Protein AF-A0A940QND9-F1 (afdb_monomer)

Foldseek 3Di:
DDDDDDDDDDDDDPPPPPPPPPPPPQPAAEQLVVVQVQLVVCCVVPDDAAWDWDADPVSAIEIEGEDPDDPPPDDDPVVSVVSCVVNNYDCVRYDYHYDDDDDDPPPPPVCQPPDVVVLQVLLVVVCCVPPNPQWDWDQDPPPRAIEIEGEADDVPDDDPPQVVVLVVSLVSSVVVRHDVVNSVPRYYYHYDDDPPQPPDDLFQQPLVNPNDREVVSLVVLVCVQVPNDDGDPSSQSSQVNVVPSGRYVVSSVVSVCCNVVVDVGD

pLDDT: mean 71.4, std 18.67, range [29.11, 96.88]

Nearest PDB structures (foldseek):
  2ccl-assembly2_D  TM=9.879E-01  e=1.772E-03  Acetivibrio thermocellus
  8x3a-assembly1_A  TM=9.526E-01  e=9.998E-03  Acetivibrio thermocellus DSM 1313
  8x39-assembly1_B  TM=4.789E-01  e=2.005E-03  Acetivibrio thermocellus DSM 1313
  9axv-assembly1_AK  TM=2.441E-01  e=2.526E-02  Schizosaccharomyces pombe
  7z3o-assembly1_SH  TM=2.395E-01  e=9.836E-02  Thermochaetoides thermophila DSM 1495

Radius of gyration: 29.86 Å; Cα contacts (8 Å, |Δi|>4): 292; chains: 1; bounding box: 89×69×72 Å

Solvent-accessible surface area (backbone atoms only — not comparable to full-atom values): 16536 Å² total; per-residue (Å²): 134,91,80,86,87,82,89,82,84,87,78,91,77,81,80,81,72,77,78,77,77,76,73,73,78,78,68,73,41,71,54,44,68,61,46,41,55,54,52,42,51,49,43,71,74,72,53,84,63,67,60,48,68,48,72,48,98,90,43,38,26,36,43,37,34,30,86,73,63,96,86,58,86,78,84,48,73,66,60,55,53,51,51,38,57,78,65,38,46,48,62,94,38,53,46,80,46,80,56,82,90,79,77,89,74,70,74,77,66,86,68,49,50,80,52,64,69,63,52,46,53,51,50,44,51,51,36,60,73,76,37,67,88,42,55,49,69,50,74,42,88,90,79,69,32,37,39,35,42,30,56,61,69,56,95,89,52,76,74,79,60,61,68,64,52,49,52,55,49,53,52,51,40,53,78,66,44,39,44,64,75,45,60,77,73,34,53,46,79,44,70,44,63,75,72,78,76,50,89,47,72,88,40,66,48,30,44,79,41,80,80,58,76,52,73,63,30,56,50,52,54,50,36,36,77,74,66,81,42,87,72,53,76,68,33,46,55,9,42,24,48,80,68,81,83,60,77,50,74,65,23,55,53,50,52,51,32,38,78,68,65,76,37,97,70,121

Sequence (266 aa):
MKKVISLVTGVSMILSSFIISVSAETELVTEPKKIYDIVNGYVEENLSGDASVKISEDGIVWVIYRQTAIGEPEFKDDDLQKFLHENNVDFKKIAIEHLTDTPVVASPNTNKITDLEQIAVLLKKYIDENHPGDATVAIYDEDGSLHVTFRKTAIGEEEFDGESIYWNMVKYLEENNVDQSYISNEFEVEFLTAAPAATSSETTGDINFNGSIDVTDLTELSLVLIGDKELSANQQKAADIDGDGAVTLADLARLQQYLSKKINSL

Secondary structure (DSSP, 8-state):
----------------------------B--HHHHHHHHHHHHHHH--SEEEEEE-TTS-EEEEEE--SBTBPPPPHHHHHHHHHHTTB-GGGEEEEEE--S----------B--HHHHHHHHHHHHHHHSTTTEEEEE-TTT--EEEEEPPPPTTSPPP-HHHHHHHHHHHHHHTTB-HHHHHHTEEEEE---S--------TT-SS-SSS-SHHHHHHHHHHHTTSSPPPHHHHHHH--S-SSS--HHHHHHHHHHHTTSSS--

Structure (mmCIF, N/CA/C/O backbone):
data_AF-A0A940QND9-F1
#
_entry.id   AF-A0A940QND9-F1
#
loop_
_atom_site.group_PDB
_atom_site.id
_atom_site.type_symbol
_atom_site.label_atom_id
_atom_site.label_alt_id
_atom_site.label_comp_id
_atom_site.label_asym_id
_atom_site.label_entity_id
_atom_site.label_seq_id
_atom_site.pdbx_PDB_ins_code
_atom_site.Cartn_x
_atom_site.Cartn_y
_atom_site.Cartn_z
_atom_site.occupancy
_atom_site.B_iso_or_equiv
_atom_site.auth_seq_id
_atom_site.auth_comp_id
_atom_site.auth_asym_id
_atom_site.auth_atom_id
_atom_site.pdbx_PDB_model_num
ATOM 1 N N . MET A 1 1 ? 58.296 53.028 20.129 1.00 40.34 1 MET A N 1
ATOM 2 C CA . MET A 1 1 ? 58.632 51.679 19.627 1.00 40.34 1 MET A CA 1
ATOM 3 C C . MET A 1 1 ? 57.768 50.676 20.378 1.00 40.34 1 MET A C 1
ATOM 5 O O . MET A 1 1 ? 57.687 50.752 21.594 1.00 40.34 1 MET A O 1
ATOM 9 N N . LYS A 1 2 ? 57.046 49.841 19.625 1.00 29.41 2 LYS A N 1
ATOM 10 C CA 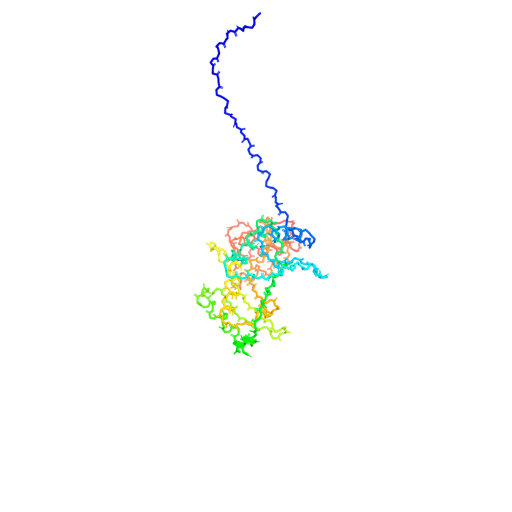. LYS A 1 2 ? 56.261 48.666 20.059 1.00 29.41 2 LYS A CA 1
ATOM 11 C C . LYS A 1 2 ? 57.234 47.660 20.732 1.00 29.41 2 LYS A C 1
ATOM 13 O O . LYS A 1 2 ? 58.377 47.630 20.302 1.00 29.41 2 LYS A O 1
ATOM 18 N N . LYS A 1 3 ? 56.948 46.839 21.750 1.00 33.28 3 LYS A N 1
ATOM 19 C CA . LYS A 1 3 ? 55.769 46.066 22.183 1.00 33.28 3 LYS A CA 1
ATOM 20 C C . LYS A 1 3 ? 55.938 45.749 23.686 1.00 33.28 3 LYS A C 1
ATOM 22 O O . LYS A 1 3 ? 57.049 45.456 24.116 1.00 33.28 3 LYS A O 1
ATOM 27 N N . VAL A 1 4 ? 54.841 45.764 24.442 1.00 33.50 4 VAL A N 1
ATOM 28 C CA . VAL A 1 4 ? 54.760 45.275 25.830 1.00 33.50 4 VAL A CA 1
ATOM 29 C C . VAL A 1 4 ? 54.484 43.769 25.805 1.00 33.50 4 VAL A C 1
ATOM 31 O O . VAL A 1 4 ? 53.638 43.308 25.041 1.00 33.50 4 VAL A O 1
ATOM 34 N N . ILE A 1 5 ? 55.220 43.021 26.624 1.00 38.53 5 ILE A N 1
ATOM 35 C CA . ILE A 1 5 ? 54.994 41.606 26.934 1.00 38.53 5 ILE A CA 1
ATOM 36 C C . ILE A 1 5 ? 53.881 41.539 27.985 1.00 38.53 5 ILE A C 1
ATOM 38 O O . ILE A 1 5 ? 53.982 42.207 29.012 1.00 38.53 5 ILE A O 1
ATOM 42 N N . SER A 1 6 ? 52.853 40.720 27.771 1.00 33.19 6 SER A N 1
ATOM 43 C CA . SER A 1 6 ? 52.027 40.228 28.874 1.00 33.19 6 SER A CA 1
ATOM 44 C C . SER A 1 6 ? 51.596 38.791 28.607 1.00 33.19 6 SER A C 1
ATOM 46 O O . SER A 1 6 ? 51.038 38.463 27.562 1.00 33.19 6 SER A O 1
ATOM 48 N N . LEU A 1 7 ? 51.957 37.957 29.573 1.00 33.50 7 LEU A N 1
ATOM 49 C CA . LEU A 1 7 ? 51.640 36.555 29.749 1.00 33.50 7 LEU A CA 1
ATOM 50 C C . LEU A 1 7 ? 50.333 36.497 30.554 1.00 33.50 7 LEU A C 1
ATOM 52 O O . LEU A 1 7 ? 50.323 36.981 31.684 1.00 33.50 7 LEU A O 1
ATOM 56 N N . VAL A 1 8 ? 49.259 35.911 30.020 1.00 32.34 8 VAL A N 1
ATOM 57 C CA . VAL A 1 8 ? 48.105 35.493 30.834 1.00 32.34 8 VAL A CA 1
ATOM 58 C C . VAL A 1 8 ? 47.630 34.119 30.380 1.00 32.34 8 VAL A C 1
ATOM 60 O O . VAL A 1 8 ? 47.306 33.880 29.220 1.00 32.34 8 VAL A O 1
ATOM 63 N N . THR A 1 9 ? 47.647 33.222 31.352 1.00 32.22 9 THR A N 1
ATOM 64 C CA . THR A 1 9 ? 47.224 31.830 31.350 1.00 32.22 9 THR A CA 1
ATOM 65 C C . THR A 1 9 ? 45.697 31.719 31.382 1.00 32.22 9 THR A C 1
ATOM 67 O O . THR A 1 9 ? 45.071 32.391 32.192 1.00 32.22 9 THR A O 1
ATOM 70 N N . GLY A 1 10 ? 45.145 30.787 30.595 1.00 29.11 10 GLY A N 1
ATOM 71 C CA . GLY A 1 10 ? 43.932 30.018 30.907 1.00 29.11 10 GLY A CA 1
ATOM 72 C C . GLY A 1 10 ? 42.576 30.729 30.803 1.00 29.11 10 GLY A C 1
ATOM 73 O O . GLY A 1 10 ? 42.309 31.688 31.507 1.00 29.11 10 GLY A O 1
ATOM 74 N N . VAL A 1 11 ? 41.681 30.185 29.978 1.00 30.81 11 VAL A N 1
ATOM 75 C CA . VAL A 1 11 ? 40.450 29.485 30.396 1.00 30.81 11 VAL A CA 1
ATOM 76 C C . VAL A 1 11 ? 39.877 28.823 29.139 1.00 30.81 11 VAL A C 1
ATOM 78 O O . VAL A 1 11 ? 39.694 29.454 28.102 1.00 30.81 11 VAL A O 1
ATOM 81 N N . SER A 1 12 ? 39.645 27.519 29.250 1.00 32.47 12 SER A N 1
ATOM 82 C CA . SER A 1 12 ? 38.905 26.701 28.296 1.00 32.47 12 SER A CA 1
ATOM 83 C C . SER A 1 12 ? 37.489 27.261 28.134 1.00 32.47 12 SER A C 1
ATOM 85 O O . SER A 1 12 ? 36.727 27.277 29.099 1.00 32.47 12 SER A O 1
ATOM 87 N N . MET A 1 13 ? 37.135 27.733 26.937 1.00 31.98 13 MET A N 1
ATOM 88 C CA . MET A 1 13 ? 35.742 27.970 26.562 1.00 31.98 13 MET A CA 1
ATOM 89 C C . MET A 1 13 ? 35.291 26.817 25.678 1.00 31.98 13 MET A C 1
ATOM 91 O O . MET A 1 13 ? 35.633 26.722 24.502 1.00 31.98 13 MET A O 1
ATOM 95 N N . ILE A 1 14 ? 34.526 25.929 26.302 1.00 35.00 14 ILE A N 1
ATOM 96 C CA . ILE A 1 14 ? 33.721 24.909 25.651 1.00 35.00 14 ILE A CA 1
ATOM 97 C C . ILE A 1 14 ? 32.666 25.678 24.849 1.00 35.00 14 ILE A C 1
ATOM 99 O O . ILE A 1 14 ? 31.726 26.228 25.425 1.00 35.00 14 ILE A O 1
ATOM 103 N N . LEU A 1 15 ? 32.851 25.794 23.533 1.00 31.25 15 LEU A N 1
ATOM 104 C CA . LEU A 1 15 ? 31.808 26.312 22.657 1.00 31.25 15 LEU A CA 1
ATOM 105 C C . LEU A 1 15 ? 30.727 25.229 22.561 1.00 31.25 15 LEU A C 1
ATOM 107 O O . LEU A 1 15 ? 30.814 24.293 21.773 1.00 31.25 15 LEU A O 1
ATOM 111 N N . SER A 1 16 ? 29.726 25.341 23.430 1.00 36.53 16 SER A N 1
ATOM 112 C CA . SER A 1 16 ? 28.429 24.692 23.276 1.00 36.53 16 SER A CA 1
ATOM 113 C C . SER A 1 16 ? 27.741 25.306 22.056 1.00 36.53 16 SER A C 1
ATOM 115 O O . SER A 1 16 ? 26.951 26.244 22.175 1.00 36.53 16 SER A O 1
ATOM 117 N N . SER A 1 17 ? 28.065 24.804 20.868 1.00 35.31 17 SER A N 1
ATOM 118 C CA . SER A 1 17 ? 27.276 25.054 19.669 1.00 35.31 17 SER A CA 1
ATOM 119 C C . SER A 1 17 ? 25.993 24.242 19.787 1.00 35.31 17 SER A C 1
ATOM 121 O O . SER A 1 17 ? 25.962 23.047 19.512 1.00 35.31 17 SER A O 1
ATOM 123 N N . PHE A 1 18 ? 24.941 24.910 20.253 1.00 30.48 18 PHE A N 1
ATOM 124 C CA . PHE A 1 18 ? 23.560 24.494 20.065 1.00 30.48 18 PHE A CA 1
ATOM 125 C C . PHE A 1 18 ? 23.363 24.281 18.556 1.00 30.48 18 PHE A C 1
ATOM 127 O O . PHE A 1 18 ? 23.295 25.249 17.798 1.00 30.48 18 PHE A O 1
ATOM 134 N N . ILE A 1 19 ? 23.352 23.028 18.099 1.00 31.88 19 ILE A N 1
ATOM 135 C CA . ILE A 1 19 ? 22.874 22.714 16.755 1.00 31.88 19 ILE A CA 1
ATOM 136 C C . ILE A 1 19 ? 21.359 22.855 16.836 1.00 31.88 19 ILE A C 1
ATOM 138 O O . ILE A 1 19 ? 20.658 21.964 17.3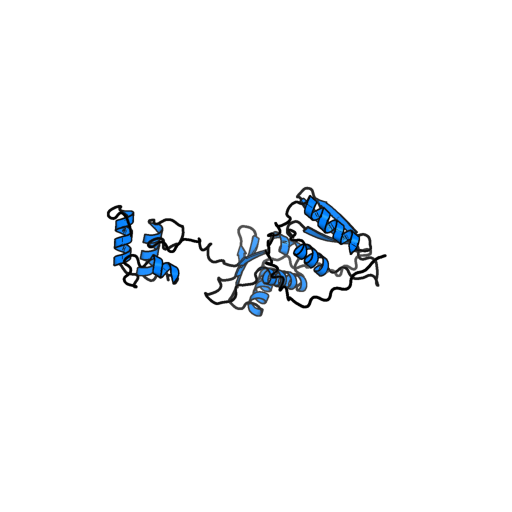06 1.00 31.88 19 ILE A O 1
ATOM 142 N N . ILE A 1 20 ? 20.854 24.020 16.434 1.00 31.95 20 ILE A N 1
ATOM 143 C CA . ILE A 1 20 ? 19.478 24.103 15.964 1.00 31.95 20 ILE A CA 1
ATOM 144 C C . ILE A 1 20 ? 19.504 23.384 14.618 1.00 31.95 20 ILE A C 1
ATOM 146 O O . ILE A 1 20 ? 19.857 23.979 13.601 1.00 31.95 20 ILE A O 1
ATOM 150 N N . SER A 1 21 ? 19.193 22.089 14.618 1.00 36.72 21 SER A N 1
ATOM 151 C CA . SER A 1 21 ? 18.815 21.404 13.389 1.00 36.72 21 SER A CA 1
ATOM 152 C C . SER A 1 21 ? 17.464 21.979 12.977 1.00 36.72 21 SER A C 1
ATOM 154 O O . SER A 1 21 ? 16.418 21.484 13.384 1.00 36.72 21 SER A O 1
ATOM 156 N N . VAL A 1 22 ? 17.478 23.069 12.205 1.00 34.81 22 VAL A N 1
ATOM 157 C CA . VAL A 1 22 ? 16.376 23.343 11.283 1.00 34.81 22 VAL A CA 1
ATOM 158 C C . VAL A 1 22 ? 16.481 22.238 10.243 1.00 34.81 22 VAL A C 1
ATOM 160 O O . VAL A 1 22 ? 17.258 22.334 9.298 1.00 34.81 22 VAL A O 1
ATOM 163 N N . 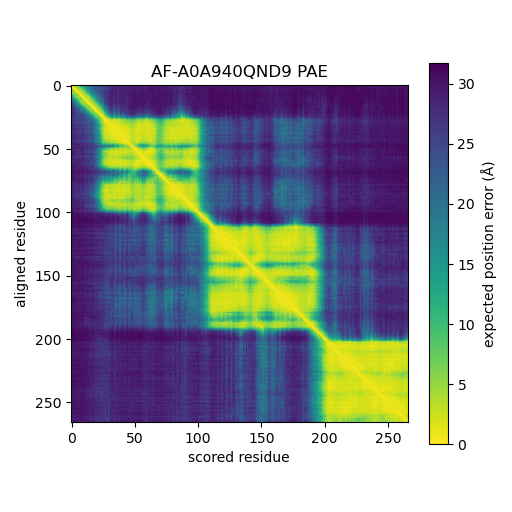SER A 1 23 ? 15.767 21.141 10.482 1.00 40.75 23 SER A N 1
ATOM 164 C CA . SER A 1 23 ? 15.416 20.220 9.413 1.00 40.75 23 SER A CA 1
ATOM 165 C C . SER A 1 23 ? 14.474 21.007 8.515 1.00 40.75 23 SER A C 1
ATOM 167 O O . SER A 1 23 ? 13.299 21.164 8.836 1.00 40.75 23 SER A O 1
ATOM 169 N N . ALA A 1 24 ? 15.011 21.616 7.459 1.00 42.16 24 ALA A N 1
ATOM 170 C CA . ALA A 1 24 ? 14.172 21.972 6.334 1.00 42.16 24 ALA A CA 1
ATOM 171 C C . ALA A 1 24 ? 13.646 20.633 5.815 1.00 42.16 24 ALA A C 1
ATOM 173 O O . ALA A 1 24 ? 14.420 19.851 5.270 1.00 42.16 24 ALA A O 1
ATOM 174 N N . GLU A 1 25 ? 12.376 20.325 6.075 1.00 43.59 25 GLU A N 1
ATOM 175 C CA . GLU A 1 25 ? 11.669 19.345 5.258 1.00 43.59 25 GLU A CA 1
ATOM 176 C C . GLU A 1 25 ? 11.831 19.826 3.820 1.00 43.59 25 GLU A C 1
ATOM 178 O O . GLU A 1 25 ? 11.320 20.882 3.439 1.00 43.59 25 GLU A O 1
ATOM 183 N N . THR A 1 26 ? 12.668 19.130 3.058 1.00 56.94 26 THR A N 1
ATOM 184 C CA . THR A 1 26 ? 12.792 19.374 1.632 1.00 56.94 26 THR A CA 1
ATOM 185 C C . THR A 1 26 ? 11.427 19.059 1.041 1.00 56.94 26 THR A C 1
ATOM 187 O O . THR A 1 26 ? 10.942 17.935 1.140 1.00 56.94 26 THR A O 1
ATOM 190 N N . GLU A 1 27 ? 10.756 20.078 0.515 1.00 75.06 27 GLU A N 1
ATOM 191 C CA . GLU A 1 27 ? 9.481 19.915 -0.173 1.00 75.06 27 GLU A CA 1
ATOM 192 C C . GLU A 1 27 ? 9.714 19.071 -1.434 1.00 75.06 27 GLU A C 1
ATOM 194 O O . GLU A 1 27 ? 10.732 19.238 -2.114 1.00 75.06 27 GLU A O 1
ATOM 199 N N . LEU A 1 28 ? 8.814 18.125 -1.719 1.00 76.00 28 LEU A N 1
ATOM 200 C CA . LEU A 1 28 ? 8.911 17.281 -2.911 1.00 76.00 28 LEU A CA 1
ATOM 201 C C . LEU A 1 28 ? 8.841 18.161 -4.163 1.00 76.00 28 LEU A C 1
ATOM 203 O O . LEU A 1 28 ? 7.880 18.911 -4.364 1.00 76.00 28 LEU A O 1
ATOM 207 N N . VAL A 1 29 ? 9.854 18.072 -5.021 1.00 79.94 29 VAL A N 1
ATOM 208 C CA . VAL A 1 29 ? 9.917 18.855 -6.254 1.00 79.94 29 VAL A CA 1
ATOM 209 C C . VAL A 1 29 ? 9.012 18.207 -7.296 1.00 79.94 29 VAL A C 1
ATOM 211 O O . VAL A 1 29 ? 9.371 17.217 -7.923 1.00 79.94 29 VAL A O 1
ATOM 214 N N . THR A 1 30 ? 7.831 18.794 -7.481 1.00 79.62 30 THR A N 1
ATOM 215 C CA . THR A 1 30 ? 6.780 18.308 -8.398 1.00 79.62 30 THR A CA 1
ATOM 216 C C . THR A 1 30 ? 6.586 19.200 -9.629 1.00 79.62 30 THR A C 1
ATOM 218 O O . THR A 1 30 ? 5.935 18.807 -10.596 1.00 79.62 30 THR A O 1
ATOM 221 N N . GLU A 1 31 ? 7.132 20.422 -9.615 1.00 84.81 31 GLU A N 1
ATOM 222 C CA . GLU A 1 31 ? 6.972 21.389 -10.704 1.00 84.81 31 GLU A CA 1
ATOM 223 C C . GLU A 1 31 ? 7.838 20.987 -11.914 1.00 84.81 31 GLU A C 1
ATOM 225 O O . GLU A 1 31 ? 9.067 21.032 -11.801 1.00 84.81 31 GLU A O 1
ATOM 230 N N . PRO A 1 32 ? 7.253 20.688 -13.093 1.00 75.06 32 PRO A N 1
ATOM 231 C CA . PRO A 1 32 ? 7.988 20.125 -14.233 1.00 75.06 32 PRO A CA 1
ATOM 232 C C . PRO A 1 32 ? 9.212 20.936 -14.661 1.00 75.06 32 PRO A C 1
ATOM 234 O O . PRO A 1 32 ? 10.234 20.380 -15.048 1.00 75.06 32 PRO A O 1
ATOM 237 N N . LYS A 1 33 ? 9.137 22.267 -14.553 1.00 82.81 33 LYS A N 1
ATOM 238 C CA . LYS A 1 33 ? 10.254 23.151 -14.888 1.00 82.81 33 LYS A CA 1
ATOM 239 C C . LYS A 1 33 ? 11.418 23.041 -13.899 1.00 82.81 33 LYS A C 1
ATOM 241 O O . LYS A 1 33 ? 12.564 23.034 -14.324 1.00 82.81 33 LYS A O 1
ATOM 246 N N . LYS A 1 34 ? 11.135 22.921 -12.598 1.00 84.38 34 LYS A N 1
ATOM 247 C CA . LYS A 1 34 ? 12.177 22.724 -11.578 1.00 84.38 34 LYS A CA 1
ATOM 248 C C . LYS A 1 34 ? 12.815 21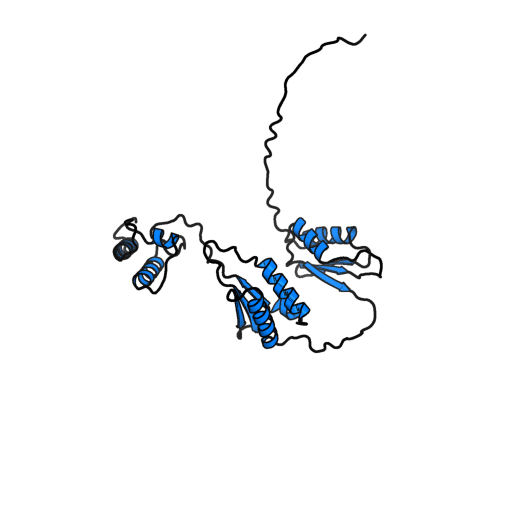.348 -11.703 1.00 84.38 34 LYS A C 1
ATOM 250 O O . LYS A 1 34 ? 14.028 21.237 -11.586 1.00 84.38 34 LYS A O 1
ATOM 255 N N . ILE A 1 35 ? 11.999 20.330 -11.981 1.00 80.00 35 ILE A N 1
ATOM 256 C CA . ILE A 1 35 ? 12.478 18.979 -12.281 1.00 80.00 35 ILE A CA 1
ATOM 257 C C . ILE A 1 35 ? 13.418 19.036 -13.488 1.00 80.00 35 ILE A C 1
ATOM 259 O O . ILE A 1 35 ? 14.557 18.600 -13.386 1.00 80.00 35 ILE A O 1
ATOM 263 N N . TYR A 1 36 ? 12.994 19.658 -14.592 1.00 80.81 36 TYR A N 1
ATOM 264 C CA . TYR A 1 36 ? 13.831 19.839 -15.779 1.00 80.81 36 TYR A CA 1
ATOM 265 C C . TYR A 1 36 ? 15.166 20.515 -15.466 1.00 80.81 36 TYR A C 1
ATOM 267 O O . TYR A 1 36 ? 16.196 20.012 -15.894 1.00 80.81 36 TYR A O 1
ATOM 275 N N . ASP A 1 37 ? 15.169 21.619 -14.714 1.00 82.75 37 ASP A N 1
ATOM 276 C CA . ASP A 1 37 ? 16.402 22.349 -14.400 1.00 82.75 37 ASP A CA 1
ATOM 277 C C . ASP A 1 37 ? 17.384 21.478 -13.582 1.00 82.75 37 ASP A C 1
ATOM 279 O O . ASP A 1 37 ? 18.583 21.468 -13.865 1.00 82.75 37 ASP A O 1
ATOM 283 N N . ILE A 1 38 ? 16.875 20.701 -12.615 1.00 83.06 38 ILE A N 1
ATOM 284 C CA . ILE A 1 38 ? 17.661 19.764 -11.791 1.00 83.06 38 ILE A CA 1
ATOM 285 C C . ILE A 1 38 ? 18.229 18.624 -12.646 1.00 83.06 38 ILE A C 1
ATOM 287 O O . ILE A 1 38 ? 19.427 18.342 -12.604 1.00 83.06 38 ILE A O 1
ATOM 291 N N . VAL A 1 39 ? 17.375 17.980 -13.443 1.00 81.62 39 VAL A N 1
ATOM 292 C CA . VAL A 1 39 ? 17.753 16.827 -14.267 1.00 81.62 39 VAL A CA 1
ATOM 293 C C . VAL A 1 39 ? 18.693 17.234 -15.398 1.00 81.62 39 VAL A C 1
ATOM 295 O O . VAL A 1 39 ? 19.679 16.547 -15.648 1.00 81.62 39 VAL A O 1
ATOM 298 N N . ASN A 1 40 ? 18.446 18.369 -16.053 1.00 82.75 40 ASN A N 1
ATOM 299 C CA . ASN A 1 40 ? 19.312 18.879 -17.112 1.00 82.75 40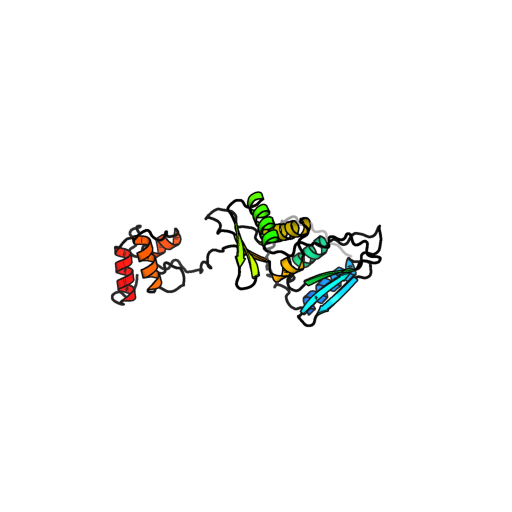 ASN A CA 1
ATOM 300 C C . ASN A 1 40 ? 20.707 19.231 -16.580 1.00 82.75 40 ASN A C 1
ATOM 302 O O . ASN A 1 40 ? 21.689 18.922 -17.244 1.00 82.75 40 ASN A O 1
ATOM 306 N N . GLY A 1 41 ? 20.811 19.796 -15.369 1.00 82.88 41 GLY A N 1
ATOM 307 C CA . GLY A 1 41 ? 22.106 20.037 -14.725 1.00 82.88 41 GLY A CA 1
ATOM 308 C C . GLY A 1 41 ? 22.897 18.747 -14.498 1.00 82.88 41 GLY A C 1
ATOM 309 O O . GLY A 1 41 ? 24.070 18.666 -14.854 1.00 82.88 41 GLY A O 1
ATOM 310 N N . TYR A 1 42 ? 22.240 17.702 -13.992 1.00 85.00 42 TYR A N 1
ATOM 311 C CA . TYR A 1 42 ? 22.879 16.397 -13.822 1.00 85.00 42 TYR A CA 1
ATOM 312 C C . TYR A 1 42 ? 23.311 15.775 -15.150 1.00 85.00 42 TYR A C 1
ATOM 314 O O . TYR A 1 42 ? 24.422 15.253 -15.248 1.00 85.00 42 TYR A O 1
ATOM 322 N N . VAL A 1 43 ? 22.457 15.852 -16.173 1.00 77.69 43 VAL A N 1
ATOM 323 C CA . VAL A 1 43 ? 22.743 15.323 -17.510 1.00 77.69 43 VAL A CA 1
ATOM 324 C C . VAL A 1 43 ? 23.944 16.028 -18.141 1.00 77.69 43 VAL A C 1
ATOM 326 O O . VAL A 1 43 ? 24.830 15.352 -18.652 1.00 77.69 43 VAL A O 1
ATOM 329 N N . GLU A 1 44 ? 24.026 17.358 -18.047 1.00 76.44 44 GLU A N 1
ATOM 330 C CA . GLU A 1 44 ? 25.162 18.142 -18.554 1.00 76.44 44 GLU A CA 1
ATOM 331 C C . GLU A 1 44 ? 26.482 17.841 -17.822 1.00 76.44 44 GLU A C 1
ATOM 333 O O . GLU A 1 44 ? 27.551 17.893 -18.433 1.00 76.44 44 GLU A O 1
ATOM 338 N N . GLU A 1 45 ? 26.425 17.534 -16.523 1.00 77.19 45 GLU A N 1
ATOM 339 C CA . GLU A 1 45 ? 27.612 17.253 -15.707 1.00 77.19 45 GLU A CA 1
ATOM 340 C C . GLU A 1 45 ? 28.102 15.800 -15.811 1.00 77.19 45 GLU A C 1
ATOM 342 O O . GLU A 1 45 ? 29.304 15.556 -15.676 1.00 77.19 45 GLU A O 1
ATOM 347 N N . ASN A 1 46 ? 27.194 14.842 -16.032 1.00 72.56 46 ASN A N 1
ATOM 348 C CA . ASN A 1 46 ? 27.475 13.413 -15.845 1.00 72.56 46 ASN A CA 1
ATOM 349 C C . ASN A 1 46 ? 27.304 12.558 -17.106 1.00 72.56 46 ASN A C 1
ATOM 351 O O . ASN A 1 46 ? 27.886 11.475 -17.164 1.00 72.56 46 ASN A O 1
ATOM 355 N N . LEU A 1 47 ? 26.564 13.013 -18.124 1.00 69.31 47 LEU A N 1
ATOM 356 C CA . LEU A 1 47 ? 26.507 12.323 -19.414 1.00 69.31 47 LEU A CA 1
ATOM 357 C C . LEU A 1 47 ? 27.369 13.043 -20.453 1.00 69.31 47 LEU A C 1
ATOM 359 O O . LEU A 1 47 ? 27.038 14.129 -20.926 1.00 69.31 47 LEU A O 1
ATOM 363 N N . SER A 1 48 ? 28.452 12.398 -20.884 1.00 57.25 48 SER A N 1
ATOM 364 C CA . SER A 1 48 ? 29.137 12.753 -22.127 1.00 57.25 48 SER A CA 1
ATOM 365 C C . SER A 1 48 ? 28.445 12.060 -23.306 1.00 57.25 48 SER A C 1
ATOM 367 O O . SER A 1 48 ? 28.395 10.837 -23.369 1.00 57.25 48 SER A O 1
ATOM 369 N N . GLY A 1 49 ? 27.886 12.825 -24.251 1.00 58.03 49 GLY A N 1
ATOM 370 C CA . GLY A 1 49 ? 27.304 12.257 -25.475 1.00 58.03 49 GLY A CA 1
ATOM 371 C C . GLY A 1 49 ? 26.037 12.952 -25.973 1.00 58.03 49 GLY A C 1
ATOM 372 O O . GLY A 1 49 ? 25.757 14.099 -25.634 1.00 58.03 49 GLY A O 1
ATOM 373 N N . ASP A 1 50 ? 25.280 12.246 -26.817 1.00 62.31 50 ASP A N 1
ATOM 374 C CA . ASP A 1 50 ? 23.991 12.678 -27.385 1.00 62.31 50 ASP A CA 1
ATOM 375 C C . ASP A 1 50 ? 22.864 12.433 -26.365 1.00 62.31 50 ASP A C 1
ATOM 377 O O . ASP A 1 50 ? 21.995 11.581 -26.553 1.00 62.31 50 ASP A O 1
ATOM 381 N N . ALA A 1 51 ? 22.961 13.133 -25.229 1.00 71.25 51 ALA A N 1
ATOM 382 C CA . ALA A 1 51 ? 21.968 13.181 -24.164 1.00 71.25 51 ALA A CA 1
ATOM 383 C C . ALA A 1 51 ? 21.201 14.508 -24.212 1.00 71.25 51 ALA A C 1
ATOM 385 O O . ALA A 1 51 ? 21.766 15.568 -24.479 1.00 71.25 51 ALA A O 1
ATOM 386 N N . SER A 1 52 ? 19.897 14.460 -23.970 1.00 75.75 52 SER A N 1
ATOM 387 C CA . SER A 1 52 ? 19.020 15.625 -23.967 1.00 75.75 52 SER A CA 1
ATOM 388 C C . SER A 1 52 ? 17.891 15.444 -22.968 1.00 75.75 52 SER A C 1
ATOM 390 O O . SER A 1 52 ? 17.374 14.342 -22.793 1.00 75.75 52 SER A O 1
ATOM 392 N N . VAL A 1 53 ? 17.480 16.545 -22.347 1.00 81.62 53 VAL A N 1
ATOM 393 C CA . VAL A 1 53 ? 16.299 16.582 -21.488 1.00 81.62 53 VAL A CA 1
ATOM 394 C C . VAL A 1 53 ? 15.190 17.345 -22.208 1.00 81.62 53 VAL A C 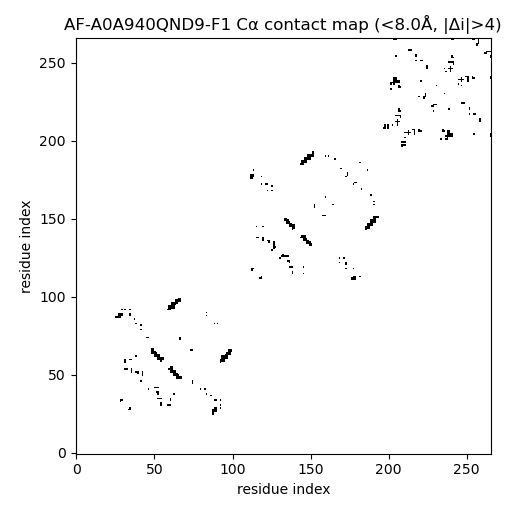1
ATOM 396 O O . VAL A 1 53 ? 15.448 18.346 -22.880 1.00 81.62 53 VAL A O 1
ATOM 399 N N . LYS A 1 54 ? 13.945 16.877 -22.112 1.00 79.81 54 LYS A N 1
ATOM 400 C CA . LYS A 1 54 ? 12.760 17.542 -22.682 1.00 79.81 54 LYS A CA 1
ATOM 401 C C . LYS A 1 54 ? 11.616 17.554 -21.680 1.00 79.81 54 LYS A C 1
ATOM 403 O O . LYS A 1 54 ? 11.552 16.696 -20.816 1.00 79.81 54 LYS A O 1
ATOM 408 N N . ILE A 1 55 ? 10.693 18.502 -21.823 1.00 79.94 55 ILE A N 1
ATOM 409 C CA . ILE A 1 55 ? 9.423 18.514 -21.085 1.00 79.94 55 ILE A CA 1
ATOM 410 C C . ILE A 1 55 ? 8.300 18.283 -22.095 1.00 79.94 55 ILE A C 1
ATOM 412 O O . ILE A 1 55 ? 8.233 18.996 -23.099 1.00 79.94 55 ILE A O 1
ATOM 416 N N . SER A 1 56 ? 7.436 17.301 -21.854 1.00 73.44 56 SER A N 1
ATOM 417 C CA . SER A 1 56 ? 6.228 17.065 -22.651 1.00 73.44 56 SER A CA 1
ATOM 418 C C . SER A 1 56 ? 5.058 17.946 -22.192 1.00 73.44 56 SER A C 1
ATOM 420 O O . SER A 1 56 ? 5.087 18.561 -21.126 1.00 73.44 56 SER A O 1
ATOM 422 N N . GLU A 1 57 ? 4.011 18.045 -23.017 1.00 68.75 57 GLU A N 1
ATOM 423 C CA . GLU A 1 57 ? 2.847 18.913 -22.756 1.00 68.75 57 GLU A CA 1
ATOM 424 C C . GLU A 1 57 ? 2.055 18.526 -21.491 1.00 68.75 57 GLU A C 1
ATOM 426 O O . GLU A 1 57 ? 1.418 19.380 -20.879 1.00 68.75 57 GLU A O 1
ATOM 431 N N . ASP A 1 58 ? 2.134 17.264 -21.067 1.00 67.44 58 ASP A N 1
ATOM 432 C CA . ASP A 1 58 ? 1.566 16.713 -19.826 1.00 67.44 58 ASP A CA 1
ATOM 433 C C . ASP A 1 58 ? 2.465 16.916 -18.584 1.00 67.44 58 ASP A C 1
ATOM 435 O O . ASP A 1 58 ? 2.103 16.547 -17.460 1.00 67.44 58 ASP A O 1
ATOM 439 N N . GLY A 1 59 ? 3.622 17.558 -18.765 1.00 68.19 59 GLY A N 1
ATOM 440 C CA . GLY A 1 59 ? 4.546 17.919 -17.697 1.00 68.19 59 GLY A CA 1
ATOM 441 C C . GLY A 1 59 ? 5.487 16.797 -17.256 1.00 68.19 59 GLY A C 1
ATOM 442 O O . GLY A 1 59 ? 6.025 16.894 -16.155 1.00 68.19 59 GLY A O 1
ATOM 443 N N . ILE A 1 60 ? 5.683 15.755 -18.071 1.00 70.81 60 ILE A N 1
ATOM 444 C CA . ILE A 1 60 ? 6.727 14.744 -17.849 1.00 70.81 60 ILE A CA 1
ATOM 445 C C . ILE A 1 60 ? 8.073 15.258 -18.375 1.00 70.81 60 ILE A C 1
ATOM 447 O O . ILE A 1 60 ? 8.164 15.851 -19.452 1.00 70.81 60 ILE A O 1
ATOM 451 N N . VAL A 1 61 ? 9.131 15.036 -17.601 1.00 77.56 61 VAL A N 1
ATOM 452 C CA . VAL A 1 61 ? 10.512 15.350 -17.960 1.00 77.56 61 VAL A CA 1
ATOM 453 C C . VAL A 1 61 ? 11.172 14.095 -18.521 1.00 77.56 61 VAL A C 1
ATOM 455 O O . VAL A 1 61 ? 11.376 13.112 -17.815 1.00 77.56 61 VAL A O 1
ATOM 458 N N . TRP A 1 62 ? 11.501 14.134 -19.805 1.00 78.44 62 TRP A N 1
ATOM 459 C CA . TRP A 1 62 ? 12.139 13.051 -20.542 1.00 78.44 62 TRP A CA 1
ATOM 460 C C . TRP A 1 62 ? 13.652 13.219 -20.542 1.00 78.44 62 TRP A C 1
ATOM 462 O O . TRP A 1 62 ? 14.141 14.242 -21.017 1.00 78.44 62 TRP A O 1
ATOM 472 N N . VAL A 1 63 ? 14.382 12.211 -20.073 1.00 80.31 63 VAL A N 1
ATOM 473 C CA . VAL A 1 63 ? 15.836 12.084 -20.226 1.00 80.31 63 VAL A CA 1
ATOM 474 C C . VAL A 1 63 ? 16.102 11.126 -21.373 1.00 80.31 63 VAL A C 1
ATOM 476 O O . VAL A 1 63 ? 15.857 9.931 -21.259 1.00 80.31 63 VAL A O 1
ATOM 479 N N . ILE A 1 64 ? 16.584 11.652 -22.491 1.00 75.94 64 ILE A N 1
ATOM 480 C CA . ILE A 1 64 ? 16.820 10.891 -23.716 1.00 75.94 64 ILE A CA 1
ATOM 481 C C . ILE A 1 64 ? 18.317 10.859 -23.950 1.00 75.94 64 ILE A C 1
ATOM 483 O O . ILE A 1 64 ? 18.905 11.923 -24.133 1.00 75.94 64 ILE A O 1
ATOM 487 N N . TYR A 1 65 ? 18.945 9.689 -23.980 1.00 72.69 65 TYR A N 1
ATOM 488 C CA . TYR A 1 65 ? 20.386 9.626 -24.199 1.00 72.69 65 TYR A CA 1
ATOM 489 C C . TYR A 1 65 ? 20.836 8.460 -25.066 1.00 72.69 65 TYR A C 1
ATOM 491 O O . TYR A 1 65 ? 20.199 7.412 -25.146 1.00 72.69 65 TYR A O 1
ATOM 499 N N . ARG A 1 66 ? 21.963 8.674 -25.746 1.00 69.81 66 ARG A N 1
ATOM 500 C CA . ARG A 1 66 ? 22.658 7.677 -26.558 1.00 69.81 66 ARG A CA 1
ATOM 501 C C . ARG A 1 66 ? 23.987 7.336 -25.902 1.00 69.81 66 ARG A C 1
ATOM 503 O O . ARG A 1 66 ? 24.836 8.210 -25.737 1.00 69.81 66 ARG A O 1
ATOM 510 N N . GLN A 1 67 ? 24.210 6.062 -25.606 1.00 59.91 67 GLN A N 1
ATOM 511 C CA . GLN A 1 67 ? 25.506 5.611 -25.112 1.00 59.91 67 GLN A CA 1
ATOM 512 C C . GLN A 1 67 ? 26.488 5.461 -26.283 1.00 59.91 67 GLN A C 1
ATOM 514 O O . GLN A 1 67 ? 26.455 4.486 -27.038 1.00 59.91 67 GLN A O 1
ATOM 519 N N . THR A 1 68 ? 27.359 6.450 -26.481 1.00 50.03 68 THR A N 1
ATOM 520 C CA . THR A 1 68 ? 28.363 6.408 -27.549 1.00 50.03 68 THR A CA 1
ATOM 521 C C . THR A 1 68 ? 29.618 5.657 -27.116 1.00 50.03 68 THR A C 1
ATOM 523 O O . THR A 1 68 ? 30.523 6.214 -26.513 1.00 50.03 68 THR A O 1
ATOM 526 N N . ALA A 1 69 ? 29.687 4.405 -27.566 1.00 48.06 69 ALA A N 1
ATOM 527 C CA . ALA A 1 69 ? 30.884 3.583 -27.726 1.00 48.06 69 ALA A CA 1
ATOM 528 C C . ALA A 1 69 ? 31.601 3.047 -26.468 1.00 48.06 69 ALA A C 1
ATOM 530 O O . ALA A 1 69 ? 31.691 3.636 -25.398 1.00 48.06 69 ALA A O 1
ATOM 531 N N . ILE A 1 70 ? 32.161 1.856 -26.682 1.00 42.72 70 ILE A N 1
ATOM 532 C CA . ILE A 1 70 ? 32.930 1.045 -25.742 1.00 42.72 70 ILE A CA 1
ATOM 533 C C . ILE A 1 70 ? 34.105 1.865 -25.185 1.00 42.72 70 ILE A C 1
ATOM 535 O O . ILE A 1 70 ? 35.040 2.175 -25.924 1.00 42.72 70 ILE A O 1
ATOM 539 N N . GLY A 1 71 ? 34.083 2.158 -23.882 1.00 45.31 71 GLY A N 1
ATOM 540 C CA . GLY A 1 71 ? 35.193 2.793 -23.160 1.00 45.31 71 GLY A CA 1
ATOM 541 C C . GLY A 1 71 ? 34.869 4.117 -22.462 1.00 45.31 71 GLY A C 1
ATOM 542 O O . GLY A 1 71 ? 35.713 4.587 -21.700 1.00 45.31 71 GLY A O 1
ATOM 543 N N . GLU A 1 72 ? 33.683 4.694 -22.670 1.00 49.72 72 GLU A N 1
ATOM 544 C CA . GLU A 1 72 ? 33.166 5.783 -21.827 1.00 49.72 72 GLU A CA 1
ATOM 545 C C . GLU A 1 72 ? 32.488 5.224 -20.562 1.00 49.72 72 GLU A C 1
ATOM 547 O O . GLU A 1 72 ? 32.044 4.069 -20.578 1.00 49.72 72 GLU A O 1
ATOM 552 N N . PRO A 1 73 ? 32.460 5.980 -19.442 1.00 50.62 73 PRO A N 1
ATOM 553 C CA . PRO A 1 73 ? 31.748 5.553 -18.245 1.00 50.62 73 PRO A CA 1
ATOM 554 C C . PRO A 1 73 ? 30.294 5.239 -18.600 1.00 50.62 73 PRO A C 1
ATOM 556 O O . PRO A 1 73 ? 29.590 6.044 -19.203 1.00 50.62 73 PRO A O 1
ATOM 559 N N . GLU A 1 74 ? 29.876 4.023 -18.263 1.00 59.16 74 GLU A N 1
ATOM 560 C CA . GLU A 1 74 ? 28.500 3.585 -18.431 1.00 59.16 74 GLU A CA 1
ATOM 561 C C . GLU A 1 74 ? 27.611 4.453 -17.551 1.00 59.16 74 GLU A C 1
ATOM 563 O O . GLU A 1 74 ? 27.770 4.462 -16.330 1.00 59.16 74 GLU A O 1
ATOM 568 N N . PHE A 1 75 ? 26.709 5.205 -18.180 1.00 60.69 75 PHE A N 1
ATOM 569 C CA . PHE A 1 75 ? 25.632 5.834 -17.447 1.00 60.69 75 PHE A CA 1
ATOM 570 C C . PHE A 1 75 ? 24.751 4.723 -16.892 1.00 60.69 75 PHE A C 1
ATOM 572 O O . PHE A 1 75 ? 24.241 3.891 -17.643 1.00 60.69 75 PHE A O 1
ATOM 579 N N . LYS A 1 76 ? 24.615 4.693 -15.573 1.00 65.88 76 LYS A N 1
ATOM 580 C CA . LYS A 1 76 ? 23.744 3.750 -14.892 1.00 65.88 76 LYS A CA 1
ATOM 581 C C . LYS A 1 76 ? 22.490 4.491 -14.509 1.00 65.88 76 LYS A C 1
ATOM 583 O O . LYS A 1 76 ? 22.569 5.517 -13.835 1.00 65.88 76 LYS A O 1
ATOM 588 N N . ASP A 1 77 ? 21.347 3.936 -14.885 1.00 64.94 77 ASP A N 1
ATOM 589 C CA . ASP A 1 77 ? 20.057 4.475 -14.464 1.00 64.94 77 ASP A CA 1
ATOM 590 C C . ASP A 1 77 ? 20.005 4.608 -12.920 1.00 64.94 77 ASP A C 1
ATOM 592 O O . ASP A 1 77 ? 19.472 5.592 -12.414 1.00 64.94 77 ASP A O 1
ATOM 596 N N . ASP A 1 78 ? 20.696 3.727 -12.180 1.00 67.50 78 ASP A N 1
ATOM 597 C CA . ASP A 1 78 ? 20.903 3.793 -10.722 1.00 67.50 78 ASP A CA 1
ATOM 598 C C . ASP A 1 78 ? 21.540 5.109 -10.223 1.00 67.50 78 ASP A C 1
ATOM 600 O O . ASP A 1 78 ? 21.184 5.603 -9.150 1.00 67.50 78 ASP A O 1
ATOM 604 N N . ASP A 1 79 ? 22.481 5.695 -10.971 1.00 75.06 79 ASP A N 1
ATOM 605 C CA . ASP A 1 79 ? 23.180 6.919 -10.559 1.00 75.06 79 ASP A CA 1
ATOM 606 C C . ASP A 1 79 ? 22.271 8.150 -10.710 1.00 75.06 79 ASP A C 1
ATOM 608 O O . ASP A 1 79 ? 22.266 9.030 -9.842 1.00 75.06 79 ASP A O 1
ATOM 612 N N . LEU A 1 80 ? 21.449 8.187 -11.768 1.00 76.31 80 LEU A N 1
ATOM 613 C CA . LEU A 1 80 ? 20.420 9.214 -11.946 1.00 76.31 80 LEU A CA 1
ATOM 614 C C . LEU A 1 80 ? 19.316 9.056 -10.901 1.00 76.31 80 LEU A C 1
ATOM 616 O O . LEU A 1 80 ? 18.923 10.037 -10.277 1.00 76.31 80 LEU A O 1
ATOM 620 N N . GLN A 1 81 ? 18.854 7.829 -10.665 1.00 71.69 81 GLN A N 1
ATOM 621 C CA . GLN A 1 81 ? 17.847 7.518 -9.646 1.00 71.69 81 GLN A CA 1
ATOM 622 C C . GLN A 1 81 ? 18.293 8.002 -8.259 1.00 71.69 81 GLN A C 1
ATOM 624 O O . GLN A 1 81 ? 17.554 8.704 -7.564 1.00 71.69 81 GLN A O 1
ATOM 629 N N . LYS A 1 82 ? 19.548 7.724 -7.887 1.00 78.44 82 LYS A N 1
ATOM 630 C CA . LYS A 1 82 ? 20.142 8.210 -6.640 1.00 78.44 82 LYS A CA 1
ATOM 631 C C . LYS A 1 82 ? 20.202 9.738 -6.577 1.00 78.44 82 LYS A C 1
ATOM 633 O O . LYS A 1 82 ? 19.842 10.317 -5.555 1.00 78.44 82 LYS A O 1
ATOM 638 N N . PHE A 1 83 ? 20.623 10.397 -7.654 1.00 81.19 83 PHE A N 1
ATOM 639 C CA . PHE A 1 83 ? 20.675 11.858 -7.708 1.00 81.19 83 PHE A CA 1
ATOM 640 C C . PHE A 1 83 ? 19.289 12.497 -7.539 1.00 81.19 83 PHE A C 1
ATOM 642 O O . PHE A 1 83 ? 19.132 13.465 -6.794 1.00 81.19 83 PHE A O 1
ATOM 649 N N . LEU A 1 84 ? 18.270 11.950 -8.200 1.00 78.69 84 LEU A N 1
ATOM 650 C CA . LEU A 1 84 ? 16.891 12.428 -8.100 1.00 78.69 84 LEU A CA 1
ATOM 651 C C . LEU A 1 84 ? 16.337 12.281 -6.677 1.00 78.69 84 LEU A C 1
ATOM 653 O O . LEU A 1 84 ? 15.661 13.187 -6.187 1.00 78.69 84 LEU A O 1
ATOM 657 N N . HIS A 1 85 ? 16.693 11.191 -5.990 1.00 74.81 85 HIS A N 1
ATOM 658 C CA . HIS A 1 85 ? 16.345 10.966 -4.588 1.00 74.81 85 HIS A CA 1
ATOM 659 C C . HIS A 1 85 ? 17.028 11.990 -3.669 1.00 74.81 85 HIS A C 1
ATOM 661 O O . HIS A 1 85 ? 16.370 12.633 -2.855 1.00 74.81 85 HIS A O 1
ATOM 667 N N . GLU A 1 86 ? 18.334 12.214 -3.846 1.00 81.56 86 GLU A N 1
ATOM 668 C CA . GLU A 1 86 ? 19.105 13.204 -3.077 1.00 81.56 86 GLU A CA 1
ATOM 669 C C . GLU A 1 86 ? 18.596 14.646 -3.275 1.00 81.56 86 GLU A C 1
ATOM 671 O O . GLU A 1 86 ? 18.769 15.488 -2.393 1.00 81.56 86 GLU A O 1
ATOM 676 N N . ASN A 1 87 ? 17.932 14.924 -4.402 1.00 80.56 87 ASN A N 1
ATOM 677 C CA . ASN A 1 87 ? 17.314 16.217 -4.712 1.00 80.56 87 ASN A CA 1
ATOM 678 C C . ASN A 1 87 ? 15.794 16.251 -4.474 1.00 80.56 87 ASN A C 1
ATOM 680 O O . ASN A 1 87 ? 15.152 17.252 -4.800 1.00 80.56 87 ASN A O 1
ATOM 684 N N . ASN A 1 88 ? 15.228 15.194 -3.880 1.00 83.19 88 ASN A N 1
ATOM 685 C CA . ASN A 1 88 ? 13.822 15.092 -3.491 1.00 83.19 88 ASN A CA 1
ATOM 686 C C . ASN A 1 88 ? 12.845 15.378 -4.651 1.00 83.19 88 ASN A C 1
ATOM 688 O O . ASN A 1 88 ? 11.910 16.174 -4.524 1.00 83.19 88 ASN A O 1
ATOM 692 N N . VAL A 1 89 ? 13.104 14.770 -5.809 1.00 77.69 89 VAL A N 1
ATOM 693 C CA . VAL A 1 89 ? 12.343 14.956 -7.052 1.00 77.69 89 VAL A CA 1
ATOM 694 C C . VAL A 1 89 ? 11.221 13.920 -7.182 1.00 77.69 89 VAL A C 1
ATOM 696 O O . VAL A 1 89 ? 11.420 12.748 -6.880 1.00 77.69 89 VAL A O 1
ATOM 699 N N . ASP A 1 90 ? 10.043 14.331 -7.665 1.00 75.25 90 ASP A N 1
ATOM 700 C CA . ASP A 1 90 ? 8.942 13.406 -7.968 1.00 75.25 90 ASP A CA 1
ATOM 701 C C . ASP A 1 90 ? 9.238 12.568 -9.222 1.00 75.25 90 ASP A C 1
ATOM 703 O O . ASP A 1 90 ? 9.092 13.020 -10.362 1.00 75.25 90 ASP A O 1
ATOM 707 N N . PHE A 1 91 ? 9.618 11.311 -9.005 1.00 64.44 91 PHE A N 1
ATOM 708 C CA . PHE A 1 91 ? 9.926 10.343 -10.056 1.00 64.44 91 PHE A CA 1
ATOM 709 C C . PHE A 1 91 ? 8.750 10.041 -10.982 1.00 64.44 91 PHE A C 1
ATOM 711 O O . PHE A 1 91 ? 8.970 9.716 -12.147 1.00 64.44 91 PHE A O 1
ATOM 718 N N . LYS A 1 92 ? 7.500 10.211 -10.525 1.00 70.56 92 LYS A N 1
ATOM 719 C CA . LYS A 1 92 ? 6.310 10.007 -11.373 1.00 70.56 92 LYS A CA 1
ATOM 720 C C . LYS A 1 92 ? 6.238 11.014 -12.520 1.00 70.56 92 LYS A C 1
ATOM 722 O O . LYS A 1 92 ? 5.442 10.854 -13.443 1.00 70.56 92 LYS A O 1
ATOM 727 N N . LYS A 1 93 ? 7.050 12.072 -12.454 1.00 75.44 93 LYS A N 1
ATOM 728 C CA . LYS A 1 93 ? 7.191 13.099 -13.482 1.00 75.44 93 LYS A CA 1
ATOM 729 C C . LYS A 1 93 ? 8.427 12.915 -14.360 1.00 75.44 93 LYS A C 1
ATOM 731 O O . LYS A 1 93 ? 8.719 13.821 -15.135 1.00 75.44 93 LYS A O 1
ATOM 736 N N . ILE A 1 94 ? 9.135 11.788 -14.277 1.00 71.06 94 ILE A N 1
ATOM 737 C CA . ILE A 1 94 ? 10.350 11.528 -15.059 1.00 71.06 94 ILE A CA 1
ATOM 738 C C . ILE A 1 94 ? 10.183 10.272 -15.915 1.00 71.06 94 ILE A C 1
ATOM 740 O O . ILE A 1 94 ? 9.707 9.245 -15.445 1.00 71.06 94 ILE A O 1
ATOM 744 N N . ALA A 1 95 ? 10.618 10.355 -17.171 1.00 71.75 95 ALA A N 1
ATOM 745 C CA . ALA A 1 95 ? 10.726 9.224 -18.087 1.00 71.75 95 ALA A CA 1
ATOM 746 C C . ALA A 1 95 ? 12.136 9.173 -18.692 1.00 71.75 95 ALA A C 1
ATOM 748 O O . ALA A 1 95 ? 12.734 10.215 -18.961 1.00 71.75 95 ALA A O 1
ATOM 749 N N . ILE A 1 96 ? 12.676 7.972 -18.906 1.00 75.81 96 ILE A N 1
ATOM 750 C CA . ILE A 1 96 ? 14.030 7.765 -19.441 1.00 75.81 96 ILE A CA 1
ATOM 751 C C . ILE A 1 96 ? 13.927 6.984 -20.757 1.00 75.81 96 ILE A C 1
ATOM 753 O O . ILE A 1 96 ? 13.259 5.956 -20.818 1.00 75.81 96 ILE A O 1
ATOM 757 N N . GLU A 1 97 ? 14.590 7.463 -21.810 1.00 74.25 97 GLU A N 1
ATOM 758 C CA . GLU A 1 97 ? 14.621 6.839 -23.136 1.00 74.25 97 GLU A CA 1
ATOM 759 C C . GLU A 1 97 ? 16.069 6.644 -23.613 1.00 74.25 97 GLU A C 1
ATOM 761 O O . GLU A 1 97 ? 16.855 7.590 -23.692 1.00 74.25 97 GLU A O 1
ATOM 766 N N . HIS A 1 98 ? 16.422 5.409 -23.972 1.00 70.75 98 HIS A N 1
ATOM 767 C CA . HIS A 1 98 ? 17.749 5.055 -24.486 1.00 70.75 98 HIS A CA 1
ATOM 768 C C . HIS A 1 98 ? 17.723 4.914 -26.014 1.00 70.75 98 HIS A C 1
ATOM 770 O O . HIS A 1 98 ? 17.005 4.073 -26.558 1.00 70.75 98 HIS A O 1
ATOM 776 N N . LEU A 1 99 ? 18.548 5.688 -26.725 1.00 62.88 99 LEU A N 1
ATOM 777 C CA . LEU A 1 99 ? 18.682 5.621 -28.185 1.00 62.88 99 LEU A CA 1
ATOM 778 C C . LEU A 1 99 ? 19.825 4.671 -28.590 1.00 62.88 99 LEU A C 1
ATOM 780 O O . LEU A 1 99 ? 20.960 4.836 -28.145 1.00 62.88 99 LEU A O 1
ATOM 784 N N . THR A 1 100 ? 19.562 3.705 -29.480 1.00 52.66 100 THR A N 1
ATOM 785 C CA . THR A 1 100 ? 20.573 2.758 -30.002 1.00 52.66 100 THR A CA 1
ATOM 786 C C . THR A 1 100 ? 20.825 2.960 -31.506 1.00 52.66 100 THR A C 1
ATOM 788 O O . THR A 1 100 ? 19.886 3.042 -32.297 1.00 52.66 100 THR A O 1
ATOM 791 N N . ASP A 1 101 ? 22.097 3.035 -31.930 1.00 48.78 101 ASP A N 1
ATOM 792 C CA . ASP A 1 101 ? 22.486 3.130 -33.349 1.00 48.78 101 ASP A CA 1
ATOM 793 C C . ASP A 1 101 ? 22.818 1.744 -33.945 1.00 48.78 101 ASP A C 1
ATOM 795 O O . ASP A 1 101 ? 23.846 1.148 -33.629 1.00 48.78 101 ASP A O 1
ATOM 799 N N . THR A 1 102 ? 22.023 1.322 -34.936 1.00 36.28 102 THR A N 1
ATOM 800 C CA . THR A 1 102 ? 22.270 0.279 -35.968 1.00 36.28 102 THR A CA 1
ATOM 801 C C . THR A 1 102 ? 22.086 -1.211 -35.628 1.00 36.28 102 THR A C 1
ATOM 803 O O . THR A 1 102 ? 22.238 -1.658 -34.499 1.00 36.28 102 THR A O 1
ATOM 806 N N . PRO A 1 103 ? 21.863 -2.009 -36.692 1.00 35.25 103 PRO A N 1
ATOM 807 C CA . PRO A 1 103 ? 20.565 -2.428 -37.203 1.00 35.25 103 PRO A CA 1
ATOM 808 C C . PRO A 1 103 ? 19.941 -3.533 -36.342 1.00 35.25 103 PRO A C 1
ATOM 810 O O . PRO A 1 103 ? 20.641 -4.300 -35.692 1.00 35.25 103 PRO A O 1
ATOM 813 N N . VAL A 1 104 ? 18.620 -3.664 -36.439 1.00 44.09 104 VAL A N 1
ATOM 814 C CA . VAL A 1 104 ? 17.821 -4.798 -35.961 1.00 44.09 104 VAL A CA 1
ATOM 815 C C . VAL A 1 104 ? 18.559 -6.129 -36.185 1.00 44.09 104 VAL A C 1
ATOM 817 O O . VAL A 1 104 ? 18.448 -6.747 -37.241 1.00 44.09 104 VAL A O 1
ATOM 820 N N . VAL A 1 105 ? 19.260 -6.622 -35.165 1.00 32.44 105 VAL A N 1
ATOM 821 C CA . VAL A 1 105 ? 19.119 -8.029 -34.827 1.00 32.44 105 VAL A CA 1
ATOM 822 C C . VAL A 1 105 ? 17.902 -8.036 -33.934 1.00 32.44 105 VAL A C 1
ATOM 824 O O . VAL A 1 105 ? 17.978 -7.900 -32.718 1.00 32.44 105 VAL A O 1
ATOM 827 N N . ALA A 1 106 ? 16.745 -8.145 -34.578 1.00 32.09 106 ALA A N 1
ATOM 828 C CA . ALA A 1 106 ? 15.639 -8.804 -33.937 1.00 32.09 106 ALA A CA 1
ATOM 829 C C . ALA A 1 106 ? 16.224 -10.145 -33.494 1.00 32.09 106 ALA A C 1
ATOM 831 O O . ALA A 1 106 ? 16.425 -11.037 -34.313 1.00 32.09 106 ALA A O 1
ATOM 832 N N . SER A 1 107 ? 16.541 -10.275 -32.211 1.00 32.16 107 SER A N 1
ATOM 833 C CA . SER A 1 107 ? 16.069 -11.473 -31.554 1.00 32.16 107 SER A CA 1
ATOM 834 C C . SER A 1 107 ? 14.556 -11.322 -31.605 1.00 32.16 107 SER A C 1
ATOM 836 O O . SER A 1 107 ? 14.021 -10.421 -30.956 1.00 32.16 107 SER A O 1
ATOM 838 N N . PRO A 1 108 ? 13.850 -12.097 -32.442 1.00 34.84 108 PRO A N 1
ATOM 839 C CA . PRO A 1 108 ? 12.416 -12.140 -32.353 1.00 34.84 108 PRO A CA 1
ATOM 840 C C . PRO A 1 108 ? 12.123 -12.881 -31.054 1.00 34.84 108 PRO A C 1
ATOM 842 O O . PRO A 1 108 ? 11.860 -14.074 -31.065 1.00 34.84 108 PRO A O 1
ATOM 845 N N . ASN A 1 109 ? 12.117 -12.179 -29.928 1.00 38.62 109 ASN A N 1
ATOM 846 C CA . ASN A 1 109 ? 11.081 -12.488 -28.964 1.00 38.62 109 ASN A CA 1
ATOM 847 C C . ASN A 1 109 ? 9.860 -11.693 -29.409 1.00 38.62 109 ASN A C 1
ATOM 849 O O . ASN A 1 109 ? 9.426 -10.740 -28.780 1.00 38.62 109 ASN A O 1
ATOM 853 N N . THR A 1 110 ? 9.302 -12.121 -30.543 1.00 45.19 110 THR A N 1
ATOM 854 C CA . THR A 1 110 ? 7.975 -11.738 -31.034 1.00 45.19 110 THR A CA 1
ATOM 855 C C . THR A 1 110 ? 6.851 -12.184 -30.095 1.00 45.19 110 THR A C 1
ATOM 857 O O . THR A 1 110 ? 5.694 -11.971 -30.419 1.00 45.19 110 THR A O 1
ATOM 860 N N . ASN A 1 111 ? 7.181 -12.756 -28.934 1.00 58.53 111 ASN A N 1
ATOM 861 C CA . ASN A 1 111 ? 6.258 -13.077 -27.858 1.00 58.53 111 ASN A CA 1
ATOM 862 C C . ASN A 1 111 ? 6.800 -12.479 -26.550 1.00 58.53 111 ASN A C 1
ATOM 864 O O . ASN A 1 111 ? 7.265 -13.211 -25.677 1.00 58.53 111 ASN A O 1
ATOM 868 N N . LYS A 1 112 ? 6.795 -11.147 -26.413 1.00 69.56 112 LYS A N 1
ATOM 869 C CA . LYS A 1 112 ? 6.724 -10.576 -25.062 1.00 69.56 112 LYS A CA 1
ATOM 870 C C . LYS A 1 112 ? 5.424 -11.065 -24.428 1.00 69.56 112 LYS A C 1
ATOM 872 O O . LYS A 1 112 ? 4.419 -11.200 -25.129 1.00 69.56 112 LYS A O 1
ATOM 877 N N . ILE A 1 113 ? 5.455 -11.392 -23.142 1.00 71.31 113 ILE A N 1
ATOM 878 C CA . ILE A 1 113 ? 4.242 -11.829 -22.454 1.00 71.31 113 ILE A CA 1
ATOM 879 C C . ILE A 1 113 ? 3.370 -10.588 -22.255 1.00 71.31 113 ILE A C 1
ATOM 881 O O . ILE A 1 113 ? 3.758 -9.663 -21.546 1.00 71.31 113 ILE A O 1
ATOM 885 N N . THR A 1 114 ? 2.221 -10.579 -22.925 1.00 75.62 114 THR A N 1
ATOM 886 C CA . THR A 1 114 ? 1.168 -9.551 -22.815 1.00 75.62 114 THR A CA 1
ATOM 887 C C . THR A 1 114 ? -0.140 -10.138 -22.283 1.00 75.62 114 THR A C 1
ATOM 889 O O . THR A 1 114 ? -1.147 -9.451 -22.187 1.00 75.62 114 THR A O 1
ATOM 892 N N . ASP A 1 115 ? -0.157 -11.444 -22.023 1.00 80.88 115 ASP A N 1
ATOM 893 C CA . ASP A 1 115 ? -1.317 -12.170 -21.526 1.00 80.88 115 ASP A CA 1
ATOM 894 C C . ASP A 1 115 ? -1.365 -12.066 -19.999 1.00 80.88 115 ASP A C 1
ATOM 896 O O . ASP A 1 115 ? -0.459 -12.544 -19.312 1.00 80.88 115 ASP A O 1
ATOM 900 N N . LEU A 1 116 ? -2.412 -11.427 -19.476 1.00 79.69 116 LEU A N 1
ATOM 901 C CA . LEU A 1 116 ? -2.553 -11.128 -18.049 1.00 79.69 116 LEU A CA 1
ATOM 902 C C . LEU A 1 116 ? -2.560 -12.389 -17.182 1.00 79.69 116 LEU A C 1
ATOM 904 O O . LEU A 1 116 ? -1.990 -12.378 -16.093 1.00 79.69 116 LEU A O 1
ATOM 908 N N . GLU A 1 117 ? -3.129 -13.497 -17.666 1.00 80.75 117 GLU A N 1
ATOM 909 C CA . GLU A 1 117 ? -3.115 -14.770 -16.939 1.00 80.75 117 GLU A CA 1
ATOM 910 C C . GLU A 1 117 ? -1.683 -15.294 -16.755 1.00 80.75 117 GLU A C 1
ATOM 912 O O . GLU A 1 117 ? -1.300 -15.697 -15.654 1.00 80.75 117 GLU A O 1
ATOM 917 N N . GLN A 1 118 ? -0.851 -15.237 -17.798 1.00 82.81 118 GLN A N 1
ATOM 918 C CA . GLN A 1 118 ? 0.566 -15.600 -17.703 1.00 82.81 118 GLN A CA 1
ATOM 919 C C . GLN A 1 118 ? 1.360 -14.661 -16.787 1.00 82.81 118 GLN A C 1
ATOM 921 O O . GLN A 1 118 ? 2.214 -15.130 -16.030 1.00 82.81 118 GLN A O 1
ATOM 926 N N . ILE A 1 119 ? 1.066 -13.358 -16.812 1.00 84.12 119 ILE A N 1
ATOM 927 C CA . ILE A 1 119 ? 1.707 -12.373 -15.926 1.00 84.12 119 ILE A CA 1
ATOM 928 C C . ILE A 1 119 ? 1.303 -12.631 -14.464 1.00 84.12 119 ILE A C 1
ATOM 930 O O . ILE A 1 119 ? 2.164 -12.668 -13.583 1.00 84.12 119 ILE A O 1
ATOM 934 N N . ALA A 1 120 ? 0.027 -12.919 -14.197 1.00 84.12 120 ALA A N 1
ATOM 935 C CA . ALA A 1 120 ? -0.467 -13.252 -12.862 1.00 84.12 120 ALA A CA 1
ATOM 936 C C . ALA A 1 120 ? 0.181 -14.528 -12.304 1.00 84.12 120 ALA A C 1
ATOM 938 O O . ALA A 1 120 ? 0.518 -14.586 -11.121 1.00 84.12 120 ALA A O 1
ATOM 939 N N . VAL A 1 121 ? 0.424 -15.536 -13.149 1.00 83.25 121 VAL A N 1
ATOM 940 C CA . VAL A 1 121 ? 1.153 -16.754 -12.757 1.00 83.25 121 VAL A CA 1
ATOM 941 C C . VAL A 1 121 ? 2.597 -16.441 -12.347 1.00 83.25 121 VAL A C 1
ATOM 943 O O . VAL A 1 121 ? 3.073 -16.987 -11.348 1.00 83.25 121 VAL A O 1
ATOM 946 N N . LEU A 1 122 ? 3.290 -15.558 -13.075 1.00 85.50 122 LEU A N 1
ATOM 947 C CA . LEU A 1 122 ? 4.649 -15.127 -12.727 1.00 85.50 122 LEU A CA 1
ATOM 948 C C . LEU A 1 122 ? 4.679 -14.375 -11.395 1.00 85.50 122 LEU A C 1
ATOM 950 O O . LEU A 1 122 ? 5.507 -14.679 -10.539 1.00 85.50 122 LEU A O 1
ATOM 954 N N . LEU A 1 123 ? 3.747 -13.448 -11.185 1.00 87.00 123 LEU A N 1
ATOM 955 C CA . LEU A 1 123 ? 3.656 -12.696 -9.935 1.00 87.00 123 LEU A CA 1
ATOM 956 C C . LEU A 1 123 ? 3.307 -13.590 -8.756 1.00 87.00 123 LEU A C 1
ATOM 958 O O . LEU A 1 123 ? 3.936 -13.490 -7.706 1.00 87.00 123 LEU A O 1
ATOM 962 N N . LYS A 1 124 ? 2.378 -14.530 -8.940 1.00 85.25 124 LYS A N 1
ATOM 963 C CA . LYS A 1 124 ? 2.062 -15.513 -7.906 1.00 85.25 124 LYS A CA 1
ATOM 964 C C . LYS A 1 124 ? 3.298 -16.330 -7.531 1.00 85.25 124 LYS A C 1
ATOM 966 O O . LYS A 1 124 ? 3.541 -16.547 -6.349 1.00 85.25 124 LYS A O 1
ATOM 971 N N . LYS A 1 125 ? 4.097 -16.747 -8.517 1.00 83.94 125 LYS A N 1
ATOM 972 C CA . LYS A 1 125 ? 5.354 -17.459 -8.270 1.00 83.94 125 LYS A CA 1
ATOM 973 C C . LYS A 1 125 ? 6.351 -16.597 -7.490 1.00 83.94 125 LYS A C 1
ATOM 975 O O . LYS A 1 125 ? 6.914 -17.080 -6.514 1.00 83.94 125 LYS A O 1
ATOM 980 N N . TYR A 1 126 ? 6.537 -15.336 -7.880 1.00 86.69 126 TYR A N 1
ATOM 981 C CA . TYR A 1 126 ? 7.402 -14.404 -7.155 1.00 86.69 126 TYR A CA 1
ATOM 982 C C . TYR A 1 126 ? 6.960 -14.232 -5.693 1.00 86.69 126 TYR A C 1
ATOM 984 O O . TYR A 1 126 ? 7.793 -14.308 -4.791 1.00 86.69 126 TYR A O 1
ATOM 992 N N . ILE A 1 127 ? 5.658 -14.045 -5.451 1.00 85.25 127 ILE A N 1
ATOM 993 C CA . ILE A 1 127 ? 5.094 -13.916 -4.101 1.00 85.25 127 ILE A CA 1
ATOM 994 C C . ILE A 1 127 ? 5.287 -15.204 -3.300 1.00 85.25 127 ILE A C 1
ATOM 996 O O . ILE A 1 127 ? 5.766 -15.144 -2.175 1.00 85.25 127 ILE A O 1
ATOM 1000 N N . ASP A 1 128 ? 4.992 -16.373 -3.870 1.00 81.12 128 ASP A N 1
ATOM 1001 C CA . ASP A 1 128 ? 5.176 -17.654 -3.179 1.00 81.12 128 ASP A CA 1
ATOM 1002 C C . ASP A 1 128 ? 6.658 -17.901 -2.796 1.00 81.12 128 ASP A C 1
ATOM 1004 O O . ASP A 1 128 ? 6.933 -18.559 -1.792 1.00 81.12 128 ASP A O 1
ATOM 1008 N N . GLU A 1 129 ? 7.614 -17.375 -3.573 1.00 79.56 129 GLU A N 1
ATOM 1009 C CA . GLU A 1 129 ? 9.060 -17.512 -3.337 1.00 79.56 129 GLU A CA 1
ATOM 1010 C C . GLU A 1 129 ? 9.627 -16.479 -2.344 1.00 79.56 129 GLU A C 1
ATOM 1012 O O . GLU A 1 129 ? 10.508 -16.825 -1.555 1.00 79.56 129 GLU A O 1
ATOM 1017 N N . ASN A 1 130 ? 9.140 -15.232 -2.366 1.00 80.69 130 ASN A N 1
ATOM 1018 C CA . ASN A 1 130 ? 9.744 -14.107 -1.629 1.00 80.69 130 ASN A CA 1
ATOM 1019 C C . ASN A 1 130 ? 8.869 -13.569 -0.482 1.00 80.69 130 ASN A C 1
ATOM 1021 O O . ASN A 1 130 ? 9.396 -13.010 0.476 1.00 80.69 130 ASN A O 1
ATOM 1025 N N . HIS A 1 131 ? 7.550 -13.760 -0.561 1.00 80.69 131 HIS A N 1
ATOM 1026 C CA . HIS A 1 131 ? 6.538 -13.233 0.365 1.00 80.69 131 HIS A CA 1
ATOM 1027 C C . HIS A 1 131 ? 5.427 -14.273 0.645 1.00 80.69 131 HIS A C 1
ATOM 1029 O O . HIS A 1 131 ? 4.240 -14.020 0.398 1.00 80.69 131 HIS A O 1
ATOM 1035 N N . PRO A 1 132 ? 5.783 -15.490 1.105 1.00 76.62 132 PRO A N 1
ATOM 1036 C CA . PRO A 1 132 ? 4.857 -16.616 1.162 1.00 76.62 132 PRO A CA 1
ATOM 1037 C C . PRO A 1 132 ? 3.698 -16.357 2.130 1.00 76.62 132 PRO A C 1
ATOM 1039 O O . PRO A 1 132 ? 3.879 -16.294 3.344 1.00 76.62 132 PRO A O 1
ATOM 1042 N N . GLY A 1 133 ? 2.482 -16.279 1.586 1.00 73.69 133 GLY A N 1
ATOM 1043 C CA . GLY A 1 133 ? 1.263 -16.034 2.365 1.00 73.69 133 GLY A CA 1
ATOM 1044 C C . GLY A 1 133 ? 1.034 -14.570 2.750 1.00 73.69 133 GLY A C 1
ATOM 1045 O O . GLY A 1 133 ? 0.048 -14.278 3.426 1.00 73.69 133 GLY A O 1
ATOM 1046 N N . ASP A 1 134 ? 1.898 -13.657 2.302 1.00 79.69 134 ASP A N 1
ATOM 1047 C CA . ASP A 1 134 ? 1.786 -12.231 2.605 1.00 79.69 134 ASP A CA 1
ATOM 1048 C C . ASP A 1 134 ? 1.020 -11.451 1.536 1.00 79.69 134 ASP A C 1
ATOM 1050 O O . ASP A 1 134 ? 0.568 -10.351 1.826 1.00 79.69 134 ASP A O 1
ATOM 1054 N N . ALA A 1 135 ? 0.832 -11.990 0.329 1.00 83.75 135 ALA A N 1
ATOM 1055 C CA . ALA A 1 135 ? 0.086 -11.307 -0.722 1.00 83.75 135 ALA A CA 1
ATOM 1056 C C . ALA A 1 135 ? -0.778 -12.244 -1.567 1.00 83.75 135 ALA A C 1
ATOM 1058 O O . ALA A 1 135 ? -0.568 -13.458 -1.631 1.00 83.75 135 ALA A O 1
ATOM 1059 N N . THR A 1 136 ? -1.754 -11.646 -2.243 1.00 84.56 136 THR A N 1
ATOM 1060 C CA . THR A 1 136 ? -2.613 -12.303 -3.232 1.00 84.56 136 THR A CA 1
ATOM 1061 C C . THR A 1 136 ? -2.506 -11.589 -4.572 1.00 84.56 136 THR A C 1
ATOM 1063 O O . THR A 1 136 ? -2.269 -10.386 -4.605 1.00 84.56 136 THR A O 1
ATOM 1066 N N . VAL A 1 137 ? -2.658 -12.334 -5.668 1.00 86.31 137 VAL A N 1
ATOM 1067 C CA . VAL A 1 137 ? -2.638 -11.804 -7.039 1.00 86.31 137 VAL A CA 1
ATOM 1068 C C . VAL A 1 137 ? -4.008 -12.045 -7.662 1.00 86.31 137 VAL A C 1
ATOM 1070 O O . VAL A 1 137 ? -4.481 -13.185 -7.651 1.00 86.31 137 VAL A O 1
ATOM 1073 N N . ALA A 1 138 ? -4.634 -10.999 -8.195 1.00 82.81 138 ALA A N 1
ATOM 1074 C CA . ALA A 1 138 ? -5.941 -11.064 -8.838 1.00 82.81 138 ALA A CA 1
ATOM 1075 C C . ALA A 1 138 ? -5.962 -10.240 -10.131 1.00 82.81 138 ALA A C 1
ATOM 1077 O O . ALA A 1 138 ? -5.291 -9.218 -10.237 1.00 82.81 138 ALA A O 1
ATOM 1078 N N . ILE A 1 139 ? -6.747 -10.701 -11.102 1.00 80.56 139 ILE A N 1
ATOM 1079 C CA . ILE A 1 139 ? -7.084 -9.946 -12.311 1.00 80.56 139 ILE A CA 1
ATOM 1080 C C . ILE A 1 139 ? -8.509 -9.438 -12.112 1.00 80.56 139 ILE A C 1
ATOM 1082 O O . ILE A 1 139 ? -9.391 -10.226 -11.758 1.00 80.56 139 ILE A O 1
ATOM 1086 N N . TYR A 1 140 ? -8.723 -8.144 -12.303 1.00 74.94 140 TYR A N 1
ATOM 1087 C CA . TYR A 1 140 ? -10.034 -7.528 -12.175 1.00 74.94 140 TYR A CA 1
ATOM 1088 C C . TYR A 1 140 ? -10.703 -7.457 -13.550 1.00 74.94 140 TYR A C 1
ATOM 1090 O O . TYR A 1 140 ? -10.217 -6.820 -14.479 1.00 74.94 140 TYR A O 1
ATOM 1098 N N . ASP A 1 141 ? -11.841 -8.141 -13.692 1.00 65.50 141 ASP A N 1
ATOM 1099 C CA . ASP A 1 141 ? -12.558 -8.257 -14.972 1.00 65.50 141 ASP A CA 1
ATOM 1100 C C . ASP A 1 141 ? -13.170 -6.923 -15.457 1.00 65.50 141 ASP A C 1
ATOM 1102 O O . ASP A 1 141 ? -13.566 -6.812 -16.619 1.00 65.50 141 ASP A O 1
ATOM 1106 N N . GLU A 1 142 ? -13.309 -5.927 -14.573 1.00 65.75 142 GLU A N 1
ATOM 1107 C CA . GLU A 1 142 ? -13.989 -4.656 -14.870 1.00 65.75 142 GLU A CA 1
ATOM 1108 C C . GLU A 1 142 ? -13.116 -3.673 -15.665 1.00 65.75 142 GLU A C 1
ATOM 1110 O O . GLU A 1 142 ? -13.624 -2.975 -16.545 1.00 65.75 142 GLU A O 1
ATOM 1115 N N . ASP A 1 143 ? -11.819 -3.632 -15.377 1.00 68.44 143 ASP A N 1
ATOM 1116 C CA . ASP A 1 143 ? -10.829 -2.727 -15.968 1.00 68.44 143 ASP A CA 1
ATOM 1117 C C . ASP A 1 143 ? -9.651 -3.471 -16.623 1.00 68.44 143 ASP A C 1
ATOM 1119 O O . ASP A 1 143 ? -8.862 -2.851 -17.333 1.00 68.44 143 ASP A O 1
ATOM 1123 N N . GLY A 1 144 ? -9.569 -4.794 -16.452 1.00 66.56 144 GLY A N 1
ATOM 1124 C CA . GLY A 1 144 ? -8.481 -5.617 -16.973 1.00 66.56 144 GLY A CA 1
ATOM 1125 C C . GLY A 1 144 ? -7.171 -5.428 -16.212 1.00 66.56 144 GLY A C 1
ATOM 1126 O O . GLY A 1 144 ? -6.131 -5.839 -16.715 1.00 66.56 144 GLY A O 1
ATOM 1127 N N . SER A 1 145 ? -7.199 -4.812 -15.028 1.00 75.31 145 SER A N 1
ATOM 1128 C CA . SER A 1 145 ? -5.995 -4.554 -14.246 1.00 75.31 145 SER A CA 1
ATOM 1129 C C . SER A 1 145 ? -5.562 -5.789 -13.456 1.00 75.31 145 SER A C 1
ATOM 1131 O O . SER A 1 145 ? -6.349 -6.675 -13.097 1.00 75.31 145 SER A O 1
ATOM 1133 N N . LEU A 1 146 ? -4.264 -5.859 -13.189 1.00 80.69 146 LEU A N 1
ATOM 1134 C CA . LEU A 1 146 ? -3.645 -6.885 -12.377 1.00 80.69 146 LEU A CA 1
ATOM 1135 C C . LEU A 1 146 ? -3.231 -6.274 -11.044 1.00 80.69 146 LEU A C 1
ATOM 1137 O O . LEU A 1 146 ? -2.353 -5.415 -10.979 1.00 80.69 146 LEU A O 1
ATOM 1141 N N . HIS A 1 147 ? -3.835 -6.776 -9.974 1.00 83.69 147 HIS A N 1
ATOM 1142 C CA . HIS A 1 147 ? -3.612 -6.304 -8.617 1.00 83.69 147 HIS A CA 1
ATOM 1143 C C . HIS A 1 147 ? -2.824 -7.324 -7.808 1.00 83.69 147 HIS A C 1
ATOM 1145 O O . HIS A 1 147 ? -3.137 -8.522 -7.794 1.00 83.69 147 HIS A O 1
ATOM 1151 N N . VAL A 1 148 ? -1.834 -6.829 -7.073 1.00 85.06 148 VAL A N 1
ATOM 1152 C CA . VAL A 1 148 ? -1.160 -7.581 -6.018 1.00 85.06 148 VAL A CA 1
ATOM 1153 C C . VAL A 1 148 ? -1.440 -6.918 -4.683 1.00 85.06 148 VAL A C 1
ATOM 1155 O O . VAL A 1 148 ? -0.973 -5.815 -4.418 1.00 85.06 148 VAL A O 1
ATOM 1158 N N . THR A 1 149 ? -2.198 -7.606 -3.834 1.00 85.44 149 THR A N 1
ATOM 1159 C CA . THR A 1 149 ? -2.644 -7.084 -2.541 1.00 85.44 149 THR A CA 1
ATOM 1160 C C . THR A 1 149 ? -1.886 -7.772 -1.417 1.00 85.44 149 THR A C 1
ATOM 1162 O O . THR A 1 149 ? -2.084 -8.967 -1.170 1.00 85.44 149 THR A O 1
ATOM 1165 N N . PHE A 1 150 ? -1.032 -7.020 -0.727 1.00 84.88 150 PHE A N 1
ATOM 1166 C CA . PHE A 1 150 ? -0.315 -7.457 0.466 1.00 84.88 150 PHE A CA 1
ATOM 1167 C C . PHE A 1 150 ? -1.197 -7.335 1.704 1.00 84.88 150 PHE A C 1
ATOM 1169 O O . PHE A 1 150 ? -1.912 -6.349 1.887 1.00 84.88 150 PHE A O 1
ATOM 1176 N N . ARG A 1 151 ? -1.122 -8.331 2.588 1.00 80.50 151 ARG A N 1
ATOM 1177 C CA . ARG A 1 151 ? -1.815 -8.332 3.872 1.00 80.50 151 ARG A CA 1
ATOM 1178 C C . ARG A 1 151 ? -1.340 -7.175 4.742 1.00 80.50 151 ARG A C 1
ATOM 1180 O O . ARG A 1 151 ? -0.244 -6.646 4.596 1.00 80.50 151 ARG A O 1
ATOM 1187 N N . LYS A 1 152 ? -2.145 -6.872 5.749 1.00 78.62 152 LYS A N 1
ATOM 1188 C CA . LYS A 1 152 ? -1.729 -5.992 6.833 1.00 78.62 152 LYS A CA 1
ATOM 1189 C C . LYS A 1 152 ? -0.646 -6.669 7.688 1.00 78.62 152 LYS A C 1
ATOM 1191 O O . LYS A 1 152 ? -0.774 -7.849 8.038 1.00 78.62 152 LYS A O 1
ATOM 1196 N N . THR A 1 153 ? 0.382 -5.915 8.066 1.00 69.25 153 THR A N 1
ATOM 1197 C CA . THR A 1 153 ? 1.392 -6.357 9.038 1.00 69.25 153 THR A CA 1
ATOM 1198 C C . THR A 1 153 ? 0.794 -6.442 10.441 1.00 69.25 153 THR A C 1
ATOM 1200 O O . THR A 1 153 ? -0.028 -5.612 10.850 1.00 69.25 153 THR A O 1
ATOM 1203 N N . ALA A 1 154 ? 1.148 -7.491 11.186 1.00 61.59 154 ALA A N 1
ATOM 1204 C CA . ALA A 1 154 ? 0.683 -7.630 12.561 1.00 61.59 154 ALA A CA 1
ATOM 1205 C C . ALA A 1 154 ? 1.403 -6.634 13.486 1.00 61.59 154 ALA A C 1
ATOM 1207 O O . ALA A 1 154 ? 2.476 -6.119 13.180 1.00 61.59 154 ALA A O 1
ATOM 1208 N N . ILE A 1 155 ? 0.819 -6.364 14.656 1.00 50.09 155 ILE A N 1
ATOM 1209 C CA . ILE A 1 155 ? 1.435 -5.478 15.652 1.00 50.09 155 ILE A CA 1
ATOM 1210 C C . ILE A 1 155 ? 2.789 -6.063 16.076 1.00 50.09 155 ILE A C 1
ATOM 1212 O O . ILE A 1 155 ? 2.842 -7.149 16.651 1.00 50.09 155 ILE A O 1
ATOM 1216 N N . GLY A 1 156 ? 3.866 -5.313 15.833 1.00 52.38 156 GLY A N 1
ATOM 1217 C CA . GLY A 1 156 ? 5.235 -5.726 16.151 1.00 52.38 156 GLY A CA 1
ATOM 1218 C C . GLY A 1 156 ? 5.954 -6.483 15.031 1.00 52.38 156 GLY A C 1
ATOM 1219 O O . GLY A 1 156 ? 7.109 -6.856 15.229 1.00 52.38 156 GLY A O 1
ATOM 1220 N N . GLU A 1 157 ? 5.310 -6.690 13.879 1.00 61.72 157 GLU A N 1
ATOM 1221 C CA . GLU A 1 157 ? 5.991 -7.070 12.638 1.00 61.72 157 GLU A CA 1
ATOM 1222 C C . GLU A 1 157 ? 6.588 -5.828 11.969 1.00 61.72 157 GLU A C 1
ATOM 1224 O O . GLU A 1 157 ? 6.064 -4.720 12.096 1.00 61.72 157 GLU A O 1
ATOM 1229 N N . GLU A 1 158 ? 7.706 -6.019 11.274 1.00 68.31 158 GLU A N 1
ATOM 1230 C CA . GLU A 1 158 ? 8.292 -4.984 10.428 1.00 68.31 158 GLU A CA 1
ATOM 1231 C C . GLU A 1 158 ? 7.324 -4.656 9.285 1.00 68.31 158 GLU A C 1
ATOM 1233 O O . GLU A 1 158 ? 6.710 -5.557 8.7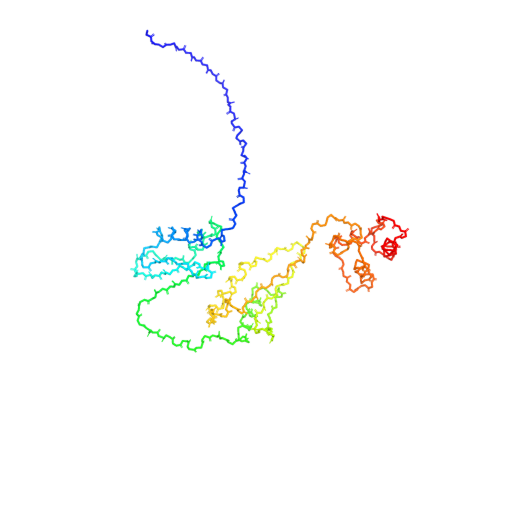10 1.00 68.31 158 GLU A O 1
ATOM 1238 N N . GLU A 1 159 ? 7.141 -3.366 8.998 1.00 71.88 159 GLU A N 1
ATOM 1239 C CA . GLU A 1 159 ? 6.296 -2.940 7.885 1.00 71.88 159 GLU A CA 1
ATOM 1240 C C . GLU A 1 159 ? 6.875 -3.422 6.553 1.00 71.88 159 GLU A C 1
ATOM 1242 O O . GLU A 1 159 ? 8.091 -3.497 6.373 1.00 71.88 159 GLU A O 1
ATOM 1247 N N . PHE A 1 160 ? 5.994 -3.749 5.607 1.00 76.94 160 PHE A N 1
ATOM 1248 C CA . PHE A 1 160 ? 6.426 -4.058 4.254 1.00 76.94 160 PHE A CA 1
ATOM 1249 C C . PHE A 1 160 ? 7.067 -2.817 3.634 1.00 76.94 160 PHE A C 1
ATOM 1251 O O . PHE A 1 160 ? 6.430 -1.768 3.533 1.00 76.94 160 PHE A O 1
ATOM 1258 N N . ASP A 1 161 ? 8.307 -2.955 3.175 1.00 78.69 161 ASP A N 1
ATOM 1259 C CA . ASP A 1 161 ? 8.956 -1.946 2.345 1.00 78.69 161 ASP A CA 1
ATOM 1260 C C . ASP A 1 161 ? 8.329 -1.973 0.946 1.00 78.69 161 ASP A C 1
ATOM 1262 O O . ASP A 1 161 ? 8.798 -2.659 0.033 1.00 78.69 161 ASP A O 1
ATOM 1266 N N . GLY A 1 162 ? 7.197 -1.281 0.813 1.00 71.75 162 GLY A N 1
ATOM 1267 C CA . GLY A 1 162 ? 6.365 -1.375 -0.376 1.00 71.75 162 GLY A CA 1
ATOM 1268 C C . GLY A 1 162 ? 7.048 -0.880 -1.648 1.00 71.75 162 GLY A C 1
ATOM 1269 O O . GLY A 1 162 ? 6.800 -1.424 -2.722 1.00 71.75 162 GLY A O 1
ATOM 1270 N N . GLU A 1 163 ? 7.955 0.090 -1.528 1.00 67.12 163 GLU A N 1
ATOM 1271 C CA . GLU A 1 163 ? 8.734 0.601 -2.654 1.00 67.12 163 GLU A CA 1
ATOM 1272 C C . GLU A 1 163 ? 9.756 -0.438 -3.126 1.00 67.12 163 GLU A C 1
ATOM 1274 O O . GLU A 1 163 ? 9.774 -0.795 -4.306 1.00 67.12 163 GLU A O 1
ATOM 1279 N N . SER A 1 164 ? 10.549 -1.005 -2.210 1.00 71.44 164 SER A N 1
ATOM 1280 C CA . SER A 1 164 ? 11.507 -2.057 -2.569 1.00 71.44 164 SER A CA 1
ATOM 1281 C C . SER A 1 164 ? 10.815 -3.304 -3.120 1.00 71.44 164 SER A C 1
ATOM 1283 O O . SER A 1 164 ? 11.287 -3.907 -4.085 1.00 71.44 164 SER A O 1
ATOM 1285 N N . ILE A 1 165 ? 9.684 -3.701 -2.532 1.00 73.44 165 ILE A N 1
ATOM 1286 C CA . ILE A 1 165 ? 8.899 -4.854 -2.988 1.00 73.44 165 ILE A CA 1
ATOM 1287 C C . ILE A 1 165 ? 8.368 -4.620 -4.403 1.00 73.44 165 ILE A C 1
ATOM 1289 O O . ILE A 1 165 ? 8.523 -5.496 -5.256 1.00 73.44 165 ILE A O 1
ATOM 1293 N N . TYR A 1 166 ? 7.806 -3.438 -4.670 1.00 79.56 166 TYR A N 1
ATOM 1294 C CA . TYR A 1 166 ? 7.338 -3.057 -5.999 1.00 79.56 166 TYR A CA 1
ATOM 1295 C C . TYR A 1 166 ? 8.463 -3.168 -7.036 1.00 79.56 166 TYR A C 1
ATOM 1297 O O . TYR A 1 166 ? 8.306 -3.850 -8.050 1.00 79.56 166 TYR A O 1
ATOM 1305 N N . TRP A 1 167 ? 9.635 -2.591 -6.761 1.00 76.88 167 TRP A N 1
ATOM 1306 C CA . TRP A 1 167 ? 10.758 -2.627 -7.701 1.00 76.88 167 TRP A CA 1
ATOM 1307 C C . TRP A 1 167 ? 11.315 -4.029 -7.932 1.00 76.88 167 TRP A C 1
ATOM 1309 O O . TRP A 1 167 ? 11.654 -4.381 -9.063 1.00 76.88 167 TRP A O 1
ATOM 1319 N N . ASN A 1 168 ? 11.360 -4.862 -6.894 1.00 77.19 168 ASN A N 1
ATOM 1320 C CA . ASN A 1 168 ? 11.781 -6.250 -7.045 1.00 77.19 168 ASN A CA 1
ATOM 1321 C C . ASN A 1 168 ? 10.799 -7.050 -7.917 1.00 77.19 168 ASN A C 1
ATOM 1323 O O . ASN A 1 168 ? 11.234 -7.876 -8.721 1.00 77.19 168 ASN A O 1
ATOM 1327 N N . MET A 1 169 ? 9.494 -6.772 -7.822 1.00 78.94 169 MET A N 1
ATOM 1328 C CA . MET A 1 169 ? 8.483 -7.372 -8.698 1.00 78.94 169 MET A CA 1
ATOM 1329 C C . MET A 1 169 ? 8.629 -6.895 -10.146 1.00 78.94 169 MET A C 1
ATOM 1331 O O . MET A 1 169 ? 8.643 -7.727 -11.051 1.00 78.94 169 MET A O 1
ATOM 1335 N N . VAL A 1 170 ? 8.796 -5.589 -10.378 1.00 79.75 170 VAL A N 1
ATOM 1336 C CA . VAL A 1 170 ? 9.023 -5.023 -11.722 1.00 79.75 170 VAL A CA 1
ATOM 1337 C C . VAL A 1 170 ? 10.240 -5.668 -12.379 1.00 79.75 170 VAL A C 1
ATOM 1339 O O . VAL A 1 170 ? 10.139 -6.213 -13.479 1.00 79.75 170 VAL A O 1
ATOM 1342 N N . LYS A 1 171 ? 11.366 -5.699 -11.664 1.00 78.19 171 LYS A N 1
ATOM 1343 C CA . LYS A 1 171 ? 12.599 -6.329 -12.135 1.00 78.19 171 LYS A CA 1
ATOM 1344 C C . LYS A 1 171 ? 12.395 -7.808 -12.463 1.00 78.19 171 LYS A C 1
ATOM 1346 O O . LYS A 1 171 ? 12.845 -8.280 -13.503 1.00 78.19 171 LYS A O 1
ATOM 1351 N N . TYR A 1 172 ? 11.678 -8.539 -11.608 1.00 78.81 172 TYR A N 1
ATOM 1352 C CA . TYR A 1 172 ? 11.354 -9.940 -11.862 1.00 78.81 172 TYR A CA 1
ATOM 1353 C C . TYR A 1 172 ? 10.529 -10.123 -13.146 1.00 78.81 172 TYR A C 1
ATOM 1355 O O . TYR A 1 172 ? 10.797 -11.044 -13.918 1.00 78.81 172 TYR A O 1
ATOM 1363 N N . LEU A 1 173 ? 9.544 -9.262 -13.412 1.00 82.56 173 LEU A N 1
ATOM 1364 C CA . LEU A 1 173 ? 8.739 -9.319 -14.638 1.00 82.56 173 LEU A CA 1
ATOM 1365 C C . LEU A 1 173 ? 9.575 -9.040 -15.895 1.00 82.56 173 LEU A C 1
ATOM 1367 O O . LEU A 1 173 ? 9.437 -9.748 -16.896 1.00 82.56 173 LEU A O 1
ATOM 1371 N N . GLU A 1 174 ? 10.477 -8.062 -15.834 1.00 77.88 174 GLU A N 1
ATOM 1372 C CA . GLU A 1 174 ? 11.400 -7.740 -16.928 1.00 77.88 174 GLU A CA 1
ATOM 1373 C C . GLU A 1 174 ? 12.354 -8.900 -17.234 1.00 77.88 174 GLU A C 1
ATOM 1375 O O . GLU A 1 174 ? 12.491 -9.308 -18.391 1.00 77.88 174 GLU A O 1
ATOM 1380 N N . GLU A 1 175 ? 12.948 -9.500 -16.198 1.00 78.00 175 GLU A N 1
ATOM 1381 C CA . GLU A 1 175 ? 13.811 -10.682 -16.318 1.00 78.00 175 GLU A CA 1
ATOM 1382 C C . GLU A 1 175 ? 13.060 -11.897 -16.902 1.00 78.00 175 GLU A C 1
ATOM 1384 O O . GLU A 1 175 ? 13.670 -12.759 -17.541 1.00 78.00 175 GLU A O 1
ATOM 1389 N N . ASN A 1 176 ? 11.731 -11.944 -16.747 1.00 79.25 176 ASN A N 1
ATOM 1390 C CA . ASN A 1 176 ? 10.847 -12.961 -17.326 1.00 79.25 176 ASN A CA 1
ATOM 1391 C C . ASN A 1 176 ? 10.183 -12.527 -18.652 1.00 79.25 176 ASN A C 1
ATOM 1393 O O . ASN A 1 176 ? 9.255 -13.189 -19.121 1.00 79.25 176 ASN A O 1
ATOM 1397 N N . ASN A 1 177 ? 10.701 -11.481 -19.311 1.00 79.00 177 ASN A N 1
ATOM 1398 C CA . ASN A 1 177 ? 10.334 -11.082 -20.676 1.00 79.00 177 ASN A CA 1
ATOM 1399 C C . ASN A 1 177 ? 8.856 -10.633 -20.821 1.00 79.00 177 ASN A C 1
ATOM 1401 O O . ASN A 1 177 ? 8.226 -10.839 -21.869 1.00 79.00 177 ASN A O 1
ATOM 1405 N N . VAL A 1 178 ? 8.305 -10.017 -19.770 1.00 79.88 178 VAL A N 1
ATOM 1406 C CA . VAL A 1 178 ? 7.001 -9.328 -19.783 1.00 79.88 178 VAL A CA 1
ATOM 1407 C C . VAL A 1 178 ? 7.118 -7.974 -20.489 1.00 79.88 178 VAL A C 1
ATOM 1409 O O . VAL A 1 178 ? 8.173 -7.337 -20.475 1.00 79.88 178 VAL A O 1
ATOM 1412 N N . ASP A 1 179 ? 6.053 -7.535 -21.164 1.00 76.38 179 ASP A N 1
ATOM 1413 C CA . ASP A 1 179 ? 6.040 -6.217 -21.802 1.00 76.38 179 ASP A CA 1
ATOM 1414 C C . ASP A 1 179 ? 5.897 -5.078 -20.773 1.00 76.38 179 ASP A C 1
ATOM 1416 O O . ASP A 1 179 ? 4.929 -5.022 -20.018 1.00 76.38 179 ASP A O 1
ATOM 1420 N N . GLN A 1 180 ? 6.849 -4.138 -20.774 1.00 65.12 180 GLN A N 1
ATOM 1421 C CA . GLN A 1 180 ? 6.881 -2.984 -19.865 1.00 65.12 180 GLN A CA 1
ATOM 1422 C C . GLN A 1 180 ? 5.644 -2.080 -19.960 1.00 65.12 180 GLN A C 1
ATOM 1424 O O . GLN A 1 180 ? 5.289 -1.444 -18.972 1.00 65.12 180 GLN A O 1
ATOM 1429 N N . SER A 1 181 ? 4.951 -2.042 -21.105 1.00 65.62 181 SER A N 1
ATOM 1430 C CA . SER A 1 181 ? 3.727 -1.241 -21.254 1.00 65.62 181 SER A CA 1
ATOM 1431 C C . SER A 1 181 ? 2.602 -1.670 -20.304 1.00 65.62 181 SER A C 1
ATOM 1433 O O . SER A 1 181 ? 1.782 -0.829 -19.937 1.00 65.62 181 SER A O 1
ATOM 1435 N N . TYR A 1 182 ? 2.603 -2.930 -19.853 1.00 65.06 182 TYR A N 1
ATOM 1436 C CA . TYR A 1 182 ? 1.669 -3.442 -18.847 1.00 65.06 182 TYR A CA 1
ATOM 1437 C C . TYR A 1 182 ? 2.089 -3.076 -17.421 1.00 65.06 182 TYR A C 1
ATOM 1439 O O . TYR A 1 182 ? 1.241 -2.734 -16.603 1.00 65.06 182 TYR A O 1
ATOM 1447 N N . ILE A 1 183 ? 3.394 -3.075 -17.134 1.00 61.88 183 ILE A N 1
ATOM 1448 C CA . ILE A 1 183 ? 3.933 -2.721 -15.811 1.00 61.88 183 ILE A CA 1
ATOM 1449 C C . ILE A 1 183 ? 3.575 -1.273 -15.449 1.00 61.88 183 ILE A C 1
ATOM 1451 O O . ILE A 1 183 ? 3.300 -0.970 -14.295 1.00 61.88 183 ILE A O 1
ATOM 1455 N N . SER A 1 184 ? 3.561 -0.372 -16.433 1.00 57.31 184 SER A N 1
ATOM 1456 C CA . SER A 1 184 ? 3.301 1.051 -16.196 1.00 57.31 184 SER A CA 1
ATOM 1457 C C . SER A 1 184 ? 1.820 1.443 -16.161 1.00 57.31 184 SER A C 1
ATOM 1459 O O . SER A 1 184 ? 1.516 2.510 -15.635 1.00 57.31 184 SER A O 1
ATOM 1461 N N . ASN A 1 185 ? 0.915 0.642 -16.738 1.00 55.47 185 ASN A N 1
ATOM 1462 C CA . ASN A 1 185 ? -0.485 1.046 -16.948 1.00 55.47 185 ASN A CA 1
ATOM 1463 C C . ASN A 1 185 ? -1.528 0.111 -16.324 1.00 55.47 185 ASN A C 1
ATOM 1465 O O . ASN A 1 185 ? -2.644 0.557 -16.087 1.00 55.47 185 ASN A O 1
ATOM 1469 N N . GLU A 1 186 ? -1.198 -1.163 -16.096 1.00 62.69 186 GLU A N 1
ATOM 1470 C CA . GLU A 1 186 ? -2.175 -2.197 -15.713 1.00 62.69 186 GLU A CA 1
ATOM 1471 C C . GLU A 1 186 ? -1.736 -3.014 -14.488 1.00 62.69 186 GLU A C 1
ATOM 1473 O O . GLU A 1 186 ? -2.417 -3.962 -14.106 1.00 62.69 186 GLU A O 1
ATOM 1478 N N . PHE A 1 187 ? -0.603 -2.674 -13.868 1.00 71.50 187 PHE A N 1
ATOM 1479 C CA . PHE A 1 187 ? -0.064 -3.365 -12.700 1.00 71.50 187 PHE A CA 1
ATOM 1480 C C . PHE A 1 187 ? -0.153 -2.476 -11.460 1.00 71.50 187 PHE A C 1
ATOM 1482 O O . PHE A 1 187 ? 0.572 -1.489 -11.331 1.00 71.50 187 PHE A O 1
ATOM 1489 N N . GLU A 1 188 ? -1.027 -2.855 -10.532 1.00 76.81 188 GLU A N 1
ATOM 1490 C CA . GLU A 1 188 ? -1.204 -2.165 -9.260 1.00 76.81 188 GLU A CA 1
ATOM 1491 C C . GLU A 1 188 ? -0.731 -3.043 -8.099 1.00 76.81 188 GLU A C 1
ATOM 1493 O O . GLU A 1 188 ? -1.054 -4.230 -8.002 1.00 76.81 188 GLU A O 1
ATOM 1498 N N . VAL A 1 189 ? 0.036 -2.450 -7.185 1.00 74.94 189 VAL A N 1
ATOM 1499 C CA . VAL A 1 189 ? 0.423 -3.097 -5.929 1.00 74.94 189 VAL A CA 1
ATOM 1500 C C . VAL A 1 189 ? -0.195 -2.321 -4.784 1.00 74.94 189 VAL A C 1
ATOM 1502 O O . VAL A 1 189 ? 0.106 -1.146 -4.571 1.00 74.94 189 VAL A O 1
ATOM 1505 N N . GLU A 1 190 ? -1.058 -2.997 -4.038 1.00 77.81 190 GLU A N 1
ATOM 1506 C CA . GLU A 1 190 ? -1.720 -2.450 -2.868 1.00 77.81 190 GLU A CA 1
ATOM 1507 C C . GLU A 1 190 ? -1.131 -3.082 -1.610 1.00 77.81 190 GLU A C 1
ATOM 1509 O O . GLU A 1 190 ? -1.154 -4.299 -1.420 1.00 77.81 190 GLU A O 1
ATOM 1514 N N . PHE A 1 191 ? -0.637 -2.243 -0.709 1.00 74.94 191 PHE A N 1
ATOM 1515 C CA . PHE A 1 191 ? -0.296 -2.657 0.643 1.00 74.94 191 PHE A CA 1
ATOM 1516 C C . PHE A 1 191 ? -1.475 -2.302 1.529 1.00 74.94 191 PHE A C 1
ATOM 1518 O O . PHE A 1 191 ? -1.792 -1.119 1.675 1.00 74.94 191 PHE A O 1
ATOM 1525 N N . LEU A 1 192 ? -2.138 -3.310 2.106 1.00 72.56 192 LEU A N 1
ATOM 1526 C CA . LEU A 1 192 ? -3.245 -3.065 3.021 1.00 72.56 192 LEU A CA 1
ATOM 1527 C C . LEU A 1 192 ? -2.712 -2.333 4.249 1.00 72.56 192 LEU A C 1
ATOM 1529 O O . LEU A 1 192 ? -2.192 -2.920 5.201 1.00 72.56 192 LEU A O 1
ATOM 1533 N N . THR A 1 193 ? -2.857 -1.016 4.218 1.00 48.28 193 THR A N 1
ATOM 1534 C CA . THR A 1 193 ? -2.603 -0.175 5.372 1.00 48.28 193 THR A CA 1
ATOM 1535 C C . THR A 1 193 ? -3.691 -0.452 6.400 1.00 48.28 193 THR A C 1
ATOM 1537 O O . THR A 1 193 ? -4.834 -0.799 6.079 1.00 48.28 193 THR A O 1
ATOM 1540 N N . ALA A 1 194 ? -3.363 -0.303 7.684 1.00 44.72 194 ALA A N 1
ATOM 1541 C CA . ALA A 1 194 ? -4.437 0.005 8.611 1.00 44.72 194 ALA A CA 1
ATOM 1542 C C . ALA A 1 194 ? -5.144 1.242 8.042 1.00 44.72 194 ALA A C 1
ATOM 1544 O O . ALA A 1 194 ? -4.465 2.246 7.820 1.00 44.72 194 ALA A O 1
ATOM 1545 N N . ALA A 1 195 ? -6.462 1.165 7.803 1.00 40.06 195 ALA A N 1
ATOM 1546 C CA . ALA A 1 195 ? -7.293 2.350 7.575 1.00 40.06 195 ALA A CA 1
ATOM 1547 C C . ALA A 1 195 ? -6.780 3.456 8.501 1.00 40.06 195 ALA A C 1
ATOM 1549 O O . ALA A 1 195 ? -6.508 3.104 9.659 1.00 40.06 195 ALA A O 1
ATOM 1550 N N . PRO A 1 196 ? -6.555 4.694 8.004 1.00 36.94 196 PRO A N 1
ATOM 1551 C CA . PRO A 1 196 ? -5.791 5.705 8.718 1.00 36.94 196 PRO A CA 1
ATOM 1552 C C . PRO A 1 196 ? -6.244 5.671 10.161 1.00 36.94 196 PRO A C 1
ATOM 1554 O O . PRO A 1 196 ? -7.416 5.932 10.438 1.00 36.94 196 PRO A O 1
ATOM 1557 N N . ALA A 1 197 ? -5.348 5.236 11.052 1.00 42.50 197 ALA A N 1
ATOM 1558 C CA . ALA A 1 197 ? -5.582 5.393 12.464 1.00 42.50 197 ALA A CA 1
ATOM 1559 C C . ALA A 1 197 ? -5.635 6.901 12.613 1.00 42.50 197 ALA A C 1
ATOM 1561 O O . ALA A 1 197 ? -4.598 7.570 12.633 1.00 42.50 197 ALA A O 1
ATOM 1562 N N . ALA A 1 198 ? -6.854 7.444 12.584 1.00 37.03 198 ALA A N 1
ATOM 1563 C CA . ALA A 1 198 ? -7.084 8.801 12.978 1.00 37.03 198 ALA A CA 1
ATOM 1564 C C . ALA A 1 198 ? -6.316 8.926 14.283 1.00 37.03 198 ALA A C 1
ATOM 1566 O O . ALA A 1 198 ? -6.392 8.061 15.162 1.00 37.03 198 ALA A O 1
ATOM 1567 N N . THR A 1 199 ? -5.513 9.969 14.393 1.00 35.88 199 THR A N 1
ATOM 1568 C CA . THR A 1 199 ? -5.028 10.424 15.683 1.00 35.88 199 THR A CA 1
ATOM 1569 C C . THR A 1 199 ? -6.247 10.903 16.474 1.00 35.88 199 THR A C 1
ATOM 1571 O O . THR A 1 199 ? -6.422 12.093 16.718 1.00 35.88 199 THR A O 1
ATOM 1574 N N . SER A 1 200 ? -7.156 9.993 16.808 1.00 41.69 200 SER A N 1
ATOM 1575 C CA . SER A 1 200 ? -8.183 10.178 17.794 1.00 41.69 200 SER A CA 1
ATOM 1576 C C . SER A 1 20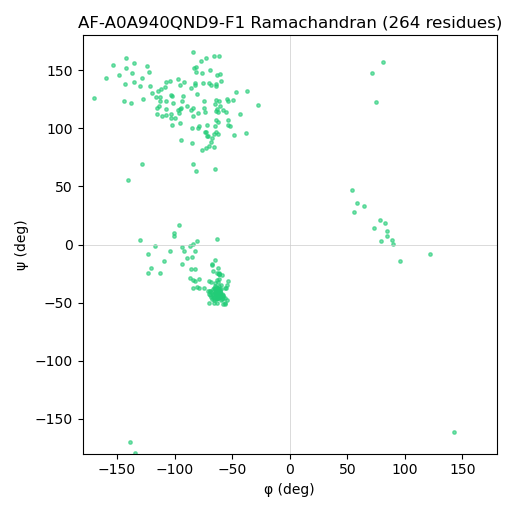0 ? -7.464 9.960 19.109 1.00 41.69 200 SER A C 1
ATOM 1578 O O . SER A 1 200 ? -6.995 8.864 19.420 1.00 41.69 200 SER A O 1
ATOM 1580 N N . SER A 1 201 ? -7.355 11.034 19.883 1.00 47.56 201 SER A N 1
ATOM 1581 C CA . SER A 1 201 ? -7.473 10.933 21.335 1.00 47.56 201 SER A CA 1
ATOM 1582 C C . SER A 1 201 ? -8.358 9.727 21.662 1.00 47.56 201 SER A C 1
ATOM 1584 O O . SER A 1 201 ? -9.482 9.715 21.163 1.00 47.56 201 SER A O 1
ATOM 1586 N N . GLU A 1 202 ? -7.853 8.726 22.397 1.00 59.59 202 GLU A N 1
ATOM 1587 C CA . GLU A 1 202 ? -8.637 7.582 22.893 1.00 59.59 202 GLU A CA 1
ATOM 1588 C C . GLU A 1 202 ? -9.911 8.150 23.539 1.00 59.59 202 GLU A C 1
ATOM 1590 O O . GLU A 1 202 ? -9.887 8.638 24.668 1.00 59.59 202 GLU A O 1
ATOM 1595 N N . THR A 1 203 ? -10.997 8.226 22.771 1.00 81.62 203 THR A N 1
ATOM 1596 C CA . THR A 1 203 ? -12.235 8.869 23.194 1.00 81.62 203 THR A CA 1
ATOM 1597 C C . THR A 1 203 ? -13.162 7.732 23.537 1.00 81.62 203 THR A C 1
ATOM 1599 O O . THR A 1 203 ? -13.587 6.988 22.659 1.00 81.62 203 THR A O 1
ATOM 1602 N N . THR A 1 204 ? -13.425 7.556 24.829 1.00 88.88 204 THR A N 1
ATOM 1603 C CA . THR A 1 204 ? -14.361 6.545 25.318 1.00 88.88 204 THR A CA 1
ATOM 1604 C C . THR A 1 204 ? -15.673 6.645 24.539 1.00 88.88 204 THR A C 1
ATOM 1606 O O . THR A 1 204 ? -16.273 7.719 24.477 1.00 88.88 204 THR A O 1
ATOM 1609 N N . GLY A 1 205 ? -16.095 5.537 23.928 1.00 87.25 205 GLY A N 1
ATOM 1610 C CA . GLY A 1 205 ? -17.282 5.449 23.077 1.00 87.25 205 GLY A CA 1
ATOM 1611 C C . GLY A 1 205 ? -17.062 5.594 21.565 1.00 87.25 205 GLY A C 1
ATOM 1612 O O . GLY A 1 205 ? -17.981 5.239 20.836 1.00 87.25 205 GLY A O 1
ATOM 1613 N N . ASP A 1 206 ? -15.901 6.063 21.093 1.00 91.94 206 ASP A N 1
ATOM 1614 C CA . ASP A 1 206 ? -15.519 6.098 19.664 1.00 91.94 206 ASP A CA 1
ATOM 1615 C C . ASP A 1 206 ? -14.701 4.835 19.337 1.00 91.94 206 ASP A C 1
ATOM 1617 O O . ASP A 1 206 ? -13.486 4.778 19.535 1.00 91.94 206 ASP A O 1
ATOM 1621 N N . ILE A 1 207 ? -15.397 3.772 18.936 1.00 90.12 207 ILE A N 1
ATOM 1622 C CA . ILE A 1 207 ? -14.860 2.407 18.817 1.00 90.12 207 ILE A CA 1
ATOM 1623 C C . ILE A 1 207 ? -14.202 2.193 17.452 1.00 90.12 207 ILE A C 1
ATOM 1625 O O . ILE A 1 207 ? -13.261 1.402 17.331 1.00 90.12 207 ILE A O 1
ATOM 1629 N N . ASN A 1 208 ? -14.671 2.896 16.421 1.00 84.19 208 ASN A N 1
ATOM 1630 C CA . ASN A 1 208 ? -14.091 2.827 15.080 1.00 84.19 208 ASN A CA 1
ATOM 1631 C C . ASN A 1 208 ? -13.035 3.914 14.809 1.00 84.19 208 ASN A C 1
ATOM 1633 O O . ASN A 1 208 ? -12.425 3.897 13.739 1.00 84.19 208 ASN A O 1
ATOM 1637 N N . PHE A 1 209 ? -12.795 4.813 15.769 1.00 81.50 209 PHE A N 1
ATOM 1638 C CA . PHE A 1 209 ? -11.834 5.913 15.688 1.00 81.50 209 PHE A CA 1
ATOM 1639 C C . PHE A 1 209 ? -12.094 6.872 14.525 1.00 81.50 209 PHE A C 1
ATOM 1641 O O . PHE A 1 209 ? -11.162 7.400 13.917 1.00 81.50 209 PHE A O 1
ATOM 1648 N N . ASN A 1 210 ? -13.362 7.118 14.197 1.00 78.69 210 ASN A N 1
ATOM 1649 C CA . ASN A 1 210 ? -13.727 8.074 13.153 1.00 78.69 210 ASN A CA 1
ATOM 1650 C C . ASN A 1 210 ? -13.835 9.523 13.680 1.00 78.69 210 ASN A C 1
ATOM 1652 O O . ASN A 1 210 ? -14.097 10.446 12.902 1.00 78.69 210 ASN A O 1
ATOM 1656 N N . GLY A 1 211 ? -13.622 9.737 14.985 1.00 81.38 211 GLY A N 1
ATOM 1657 C CA . GLY A 1 211 ? -13.696 11.037 15.649 1.00 81.38 211 GLY A CA 1
ATOM 1658 C C . GLY A 1 211 ? -15.108 11.451 16.078 1.00 81.38 211 GLY A C 1
ATOM 1659 O O . GLY A 1 211 ? -15.300 12.597 16.491 1.00 81.38 211 GLY A O 1
ATOM 1660 N N . SER A 1 212 ? -16.102 10.567 15.963 1.00 86.81 212 SER A N 1
ATOM 1661 C CA . SER A 1 212 ? -17.502 10.790 16.338 1.00 86.81 212 SER A CA 1
ATOM 1662 C C . SER A 1 212 ? -18.052 9.590 17.106 1.00 86.81 212 SER A C 1
ATOM 1664 O O . SER A 1 212 ? -17.808 8.457 16.737 1.00 86.81 212 SER A O 1
ATOM 1666 N N . ILE A 1 213 ? -18.851 9.846 18.146 1.00 90.62 213 ILE A N 1
ATOM 1667 C CA . ILE A 1 213 ? -19.576 8.794 18.876 1.00 90.62 213 ILE A CA 1
ATOM 1668 C C . ILE A 1 213 ? -20.986 8.697 18.287 1.00 90.62 213 ILE A C 1
ATOM 1670 O O . ILE A 1 213 ? -21.829 9.567 18.548 1.00 90.62 213 ILE A O 1
ATOM 1674 N N . ASP A 1 214 ? -21.252 7.665 17.488 1.00 93.31 214 ASP A N 1
ATOM 1675 C CA . ASP A 1 214 ? -22.527 7.478 16.792 1.00 93.31 214 ASP A CA 1
ATOM 1676 C C . ASP A 1 214 ? -23.046 6.020 16.785 1.00 93.31 214 ASP A C 1
ATOM 1678 O O . ASP A 1 214 ? -22.621 5.153 17.549 1.00 93.31 214 ASP A O 1
ATOM 1682 N N . VAL A 1 215 ? -24.090 5.750 15.992 1.00 93.38 215 VAL A N 1
ATOM 1683 C CA . VAL A 1 215 ? -24.731 4.421 15.917 1.00 93.38 215 VAL A CA 1
ATOM 1684 C C . VAL A 1 215 ? -23.832 3.348 15.293 1.00 93.38 215 VAL A C 1
ATOM 1686 O O . VAL A 1 215 ? -24.095 2.154 15.461 1.00 93.38 215 VAL A O 1
ATOM 1689 N N . THR A 1 216 ? -22.787 3.757 14.581 1.00 91.50 216 THR A N 1
ATOM 1690 C CA . THR A 1 216 ? -21.768 2.873 14.021 1.00 91.50 216 THR A CA 1
ATOM 1691 C C . THR A 1 216 ? -20.990 2.218 15.154 1.00 91.50 216 THR A C 1
ATOM 1693 O O . THR A 1 216 ? -20.902 0.994 15.168 1.00 91.50 216 THR A O 1
ATOM 1696 N N . ASP A 1 217 ? -20.564 2.977 16.171 1.00 92.50 217 ASP A N 1
ATOM 1697 C CA . ASP A 1 217 ? -19.877 2.441 17.359 1.00 92.50 217 ASP A CA 1
ATOM 1698 C C . ASP A 1 217 ? -20.751 1.443 18.119 1.00 92.50 217 ASP A C 1
ATOM 1700 O O . ASP A 1 217 ? -20.305 0.365 18.513 1.00 92.50 217 ASP A O 1
ATOM 1704 N N . LEU A 1 218 ? -22.045 1.749 18.252 1.00 93.88 218 LEU A N 1
ATOM 1705 C CA . LEU A 1 218 ? -23.017 0.844 18.870 1.00 93.88 218 LEU A CA 1
ATOM 1706 C C . LEU A 1 218 ? -23.142 -0.480 18.098 1.00 93.88 218 LEU A C 1
ATOM 1708 O O . LEU A 1 218 ? -23.285 -1.551 18.697 1.00 93.88 218 LEU A O 1
ATOM 1712 N N . THR A 1 219 ? -23.097 -0.411 16.767 1.00 92.75 219 THR A N 1
ATOM 1713 C CA . THR A 1 219 ? -23.151 -1.589 15.895 1.00 92.75 219 THR A CA 1
ATOM 1714 C C . THR A 1 219 ? -21.868 -2.404 16.015 1.00 92.75 219 THR A C 1
ATOM 1716 O O . THR A 1 219 ? -21.939 -3.622 16.171 1.00 92.75 219 THR A O 1
ATOM 1719 N N . GLU A 1 220 ? -20.704 -1.752 16.023 1.00 92.56 220 GLU A N 1
ATOM 1720 C CA . GLU A 1 220 ? -19.419 -2.426 16.212 1.00 92.56 220 GLU A CA 1
ATOM 1721 C C . GLU A 1 220 ? -19.345 -3.155 17.552 1.00 92.56 220 GLU A C 1
ATOM 1723 O O . GLU A 1 220 ? -19.017 -4.340 17.586 1.00 92.56 220 GLU A O 1
ATOM 1728 N N . LEU A 1 221 ? -19.728 -2.486 18.642 1.00 94.38 221 LEU A N 1
ATOM 1729 C CA . LEU A 1 221 ? -19.772 -3.087 19.971 1.00 94.38 221 LEU A CA 1
ATOM 1730 C C . LEU A 1 221 ? -20.722 -4.290 20.022 1.00 94.38 221 LEU A C 1
ATOM 1732 O O . LEU A 1 221 ? -20.414 -5.306 20.641 1.00 94.38 221 LEU A O 1
ATOM 1736 N N . SER A 1 222 ? -21.856 -4.216 19.322 1.00 91.94 222 SER A N 1
ATOM 1737 C CA . SER A 1 222 ? -22.799 -5.336 19.229 1.00 91.94 222 SER A CA 1
ATOM 1738 C C . SER A 1 222 ? -22.187 -6.548 18.519 1.00 91.94 222 SER A C 1
ATOM 1740 O O . SER A 1 222 ? -22.356 -7.666 18.999 1.00 91.94 222 SER A O 1
ATOM 1742 N N . LEU A 1 223 ? -21.457 -6.335 17.416 1.00 89.31 223 LEU A N 1
ATOM 1743 C CA . LEU A 1 223 ? -20.772 -7.400 16.666 1.00 89.31 223 LEU A CA 1
ATOM 1744 C C . LEU A 1 223 ? -19.681 -8.081 17.503 1.00 89.31 223 LEU A C 1
ATOM 1746 O O . LEU A 1 223 ? -19.510 -9.297 17.440 1.00 89.31 223 LEU A O 1
ATOM 1750 N N . VAL A 1 224 ? -18.980 -7.310 18.330 1.00 92.25 224 VAL A N 1
ATOM 1751 C CA . VAL A 1 224 ? -17.965 -7.833 19.252 1.00 92.25 224 VAL A CA 1
ATOM 1752 C C . VAL A 1 224 ? -18.599 -8.700 20.332 1.00 92.25 224 VAL A C 1
ATOM 1754 O O . VAL A 1 224 ? -18.134 -9.807 20.591 1.00 92.25 224 VAL A O 1
ATOM 1757 N N . LEU A 1 225 ? -19.700 -8.241 20.931 1.00 90.75 225 LEU A N 1
ATOM 1758 C CA . LEU A 1 225 ? -20.386 -8.969 22.003 1.00 90.75 225 LEU A CA 1
ATOM 1759 C C . LEU A 1 225 ? -21.019 -10.290 21.535 1.00 90.75 225 LEU A C 1
ATOM 1761 O O . LEU A 1 225 ? -21.231 -11.181 22.359 1.00 90.75 225 LEU A O 1
ATOM 1765 N N . ILE A 1 226 ? -21.310 -10.432 20.237 1.00 91.50 226 ILE A N 1
ATOM 1766 C CA . ILE A 1 226 ? -21.765 -11.700 19.639 1.00 91.50 226 ILE A CA 1
ATOM 1767 C C . ILE A 1 226 ? -20.618 -12.561 19.087 1.00 91.50 226 ILE A C 1
ATOM 1769 O O . ILE A 1 226 ? -20.862 -13.703 18.706 1.00 91.50 226 ILE A O 1
ATOM 1773 N N . GLY A 1 227 ? -19.381 -12.051 19.088 1.00 87.38 227 GLY A N 1
ATOM 1774 C CA . GLY A 1 227 ? -18.184 -12.774 18.650 1.00 87.38 227 GLY A CA 1
ATOM 1775 C C . GLY A 1 227 ? -17.912 -12.745 17.143 1.00 87.38 227 GLY A C 1
ATOM 1776 O O . GLY A 1 227 ? -17.044 -13.480 16.682 1.00 87.38 227 GLY A O 1
ATOM 1777 N N . ASP A 1 228 ? -18.612 -11.902 16.381 1.00 83.12 228 ASP A N 1
ATOM 1778 C CA . ASP A 1 228 ? -18.433 -11.772 14.925 1.00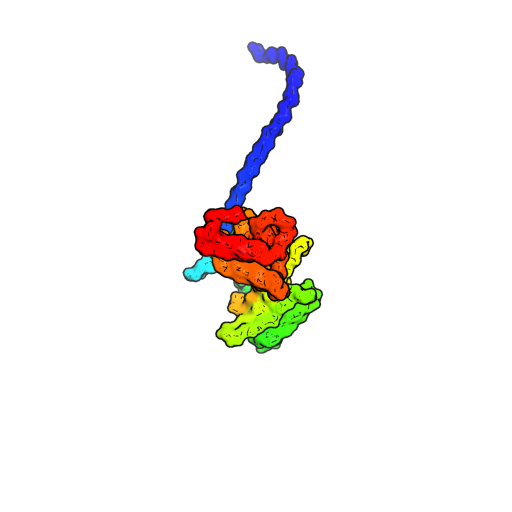 83.12 228 ASP A CA 1
ATOM 1779 C C . ASP A 1 228 ? -17.288 -10.812 14.551 1.00 83.12 228 ASP A C 1
ATOM 1781 O O . ASP A 1 228 ? -16.887 -10.730 13.388 1.00 83.12 228 ASP A O 1
ATOM 1785 N N . LYS A 1 229 ? -16.754 -10.067 15.528 1.00 81.19 229 LYS A N 1
ATOM 1786 C CA . LYS A 1 229 ? -15.641 -9.128 15.351 1.00 81.19 229 LYS A CA 1
ATOM 1787 C C . LYS A 1 229 ? -14.718 -9.152 16.570 1.00 81.19 229 LYS A C 1
ATOM 1789 O O . LYS A 1 229 ? -15.187 -9.138 17.704 1.00 81.19 229 LYS A O 1
ATOM 1794 N N . GLU A 1 230 ? -13.409 -9.124 16.340 1.00 84.88 230 GLU A N 1
ATOM 1795 C CA . GLU A 1 230 ? -12.410 -8.918 17.394 1.00 84.88 230 GLU A CA 1
ATOM 1796 C C . GLU A 1 230 ? -11.983 -7.445 17.457 1.00 84.88 230 GLU A C 1
ATOM 1798 O O . GLU A 1 230 ? -11.849 -6.777 16.429 1.00 84.88 230 GLU A O 1
ATOM 1803 N N . LEU A 1 231 ? -11.765 -6.933 18.672 1.00 82.19 231 LEU A N 1
ATOM 1804 C CA . LEU A 1 231 ? -11.278 -5.572 18.905 1.00 82.19 231 LEU A CA 1
ATOM 1805 C C . LEU A 1 231 ? -9.763 -5.551 19.091 1.00 82.19 231 LEU A C 1
ATOM 1807 O O . LEU A 1 231 ? -9.211 -6.341 19.862 1.00 82.19 231 LEU A O 1
ATOM 1811 N N . SER A 1 232 ? -9.100 -4.568 18.480 1.00 83.06 232 SER A N 1
ATOM 1812 C CA . SER A 1 232 ? -7.712 -4.244 18.828 1.00 83.06 232 SER A CA 1
ATOM 1813 C C . SER A 1 232 ? -7.603 -3.704 20.263 1.00 83.06 232 SER A C 1
ATOM 1815 O O . SER A 1 232 ? -8.586 -3.248 20.844 1.00 83.06 232 SER A O 1
ATOM 1817 N N . ALA A 1 233 ? -6.396 -3.703 20.838 1.00 76.81 233 ALA A N 1
ATOM 1818 C CA . ALA A 1 233 ? -6.171 -3.246 22.215 1.00 76.81 233 ALA A CA 1
ATOM 1819 C C . ALA A 1 233 ? -6.668 -1.809 22.475 1.00 76.81 233 ALA A C 1
ATOM 1821 O O . ALA A 1 233 ? -7.225 -1.533 23.533 1.00 76.81 233 ALA A O 1
ATOM 1822 N N . ASN A 1 234 ? -6.517 -0.902 21.505 1.00 77.75 234 ASN A N 1
ATOM 1823 C CA . ASN A 1 234 ? -7.013 0.469 21.640 1.00 77.75 234 ASN A CA 1
ATOM 1824 C C . ASN A 1 234 ? -8.544 0.515 21.579 1.00 77.75 234 ASN A C 1
ATOM 1826 O O . ASN A 1 234 ? -9.166 1.240 22.350 1.00 77.75 234 ASN A O 1
ATOM 1830 N N . GLN A 1 235 ? -9.165 -0.281 20.703 1.00 86.06 235 GLN A N 1
ATOM 1831 C CA . GLN A 1 235 ? -10.626 -0.338 20.609 1.00 86.06 235 GLN A CA 1
ATOM 1832 C C . GLN A 1 235 ? -11.248 -0.969 21.852 1.00 86.06 235 GLN A C 1
ATOM 1834 O O . GLN A 1 235 ? -12.323 -0.554 22.257 1.00 86.06 235 GLN A O 1
ATOM 1839 N N . GLN A 1 236 ? -10.564 -1.921 22.497 1.00 86.38 236 GLN A N 1
ATOM 1840 C CA . GLN A 1 236 ? -11.004 -2.465 23.785 1.00 86.38 236 GLN A CA 1
ATOM 1841 C C . GLN A 1 236 ? -11.073 -1.375 24.858 1.00 86.38 236 GLN A C 1
ATOM 1843 O O . GLN A 1 236 ? -12.052 -1.324 25.591 1.00 86.38 236 GLN A O 1
ATOM 1848 N N . LYS A 1 237 ? -10.098 -0.456 24.906 1.00 87.12 237 LYS A N 1
ATOM 1849 C CA . LYS A 1 237 ? -10.151 0.692 25.827 1.00 87.12 237 LYS A CA 1
ATOM 1850 C C . LYS A 1 237 ? -11.275 1.673 25.493 1.00 87.12 237 LYS A C 1
ATOM 1852 O O . LYS A 1 237 ? -11.881 2.225 26.398 1.00 87.12 237 LYS A O 1
ATOM 1857 N N . ALA A 1 238 ? -11.533 1.923 24.209 1.00 87.88 238 ALA A N 1
ATOM 1858 C CA . ALA A 1 238 ? -12.621 2.807 23.793 1.00 87.88 238 ALA A CA 1
ATOM 1859 C C . ALA A 1 238 ? -14.008 2.186 24.052 1.00 87.88 238 ALA A C 1
ATOM 1861 O O . ALA A 1 238 ? -14.961 2.913 24.332 1.00 87.88 238 ALA A O 1
ATOM 1862 N N . ALA A 1 239 ? -14.105 0.856 23.965 1.00 92.62 239 ALA A N 1
ATOM 1863 C CA . ALA A 1 239 ? -15.316 0.074 24.190 1.00 92.62 239 ALA A CA 1
ATOM 1864 C C . ALA A 1 239 ? -15.612 -0.219 25.673 1.00 92.62 239 ALA A C 1
ATOM 1866 O O . ALA A 1 239 ? -16.764 -0.494 25.992 1.00 92.62 239 ALA A O 1
ATOM 1867 N N . ASP A 1 240 ? -14.610 -0.151 26.555 1.00 93.31 240 ASP A N 1
ATOM 1868 C CA . ASP A 1 240 ? -14.760 -0.158 28.019 1.00 93.31 240 ASP A CA 1
ATOM 1869 C C . ASP A 1 240 ? -15.253 1.224 28.486 1.00 93.31 240 ASP A C 1
ATOM 1871 O O . ASP A 1 240 ? -14.490 2.125 28.843 1.00 93.31 240 ASP A O 1
ATOM 1875 N N . ILE A 1 241 ? -16.563 1.429 28.363 1.00 94.06 241 ILE A N 1
ATOM 1876 C CA . ILE A 1 241 ? -17.236 2.713 28.564 1.00 94.06 241 ILE A CA 1
ATOM 1877 C C . ILE A 1 241 ? -17.500 2.967 30.044 1.00 94.06 241 ILE A C 1
ATOM 1879 O O . ILE A 1 241 ? -17.548 4.125 30.474 1.00 94.06 241 ILE A O 1
ATOM 1883 N N . ASP A 1 242 ? -17.717 1.917 30.835 1.00 91.25 242 ASP A N 1
ATOM 1884 C CA . ASP A 1 242 ? -17.874 2.059 32.277 1.00 91.25 242 ASP A CA 1
ATOM 1885 C C . ASP A 1 242 ? -16.571 1.979 33.084 1.00 91.25 242 ASP A C 1
ATOM 1887 O O . ASP A 1 242 ? -16.561 2.452 34.230 1.00 91.25 242 ASP A O 1
ATOM 1891 N N . GLY A 1 243 ? -15.473 1.553 32.454 1.00 89.69 243 GLY A N 1
ATOM 1892 C CA . GLY A 1 243 ? -14.124 1.563 33.009 1.00 89.69 243 GLY A CA 1
ATOM 1893 C C . GLY A 1 243 ? -13.864 0.414 33.980 1.00 89.69 243 GLY A C 1
ATOM 1894 O O . GLY A 1 243 ? -12.990 0.545 34.846 1.00 89.69 243 GLY A O 1
ATOM 1895 N N . ASP A 1 244 ? -14.641 -0.670 33.908 1.00 86.94 244 ASP A N 1
ATOM 1896 C CA . ASP A 1 244 ? -14.482 -1.842 34.772 1.00 86.94 244 ASP A CA 1
ATOM 1897 C C . ASP A 1 244 ? -13.395 -2.821 34.285 1.00 86.94 244 ASP A C 1
ATOM 1899 O O . ASP A 1 244 ? -13.013 -3.747 35.015 1.00 86.94 244 ASP A O 1
ATOM 1903 N N . GLY A 1 245 ? -12.826 -2.560 33.104 1.00 88.00 245 GLY A N 1
ATOM 1904 C CA . GLY A 1 245 ? -11.773 -3.353 32.482 1.00 88.00 245 GLY A CA 1
ATOM 1905 C C . GLY A 1 245 ? -12.283 -4.490 31.596 1.00 88.00 245 GLY A C 1
ATOM 1906 O O . GLY A 1 245 ? -11.460 -5.269 31.103 1.00 88.00 245 GLY A O 1
ATOM 1907 N N . ALA A 1 246 ? -13.596 -4.620 31.392 1.00 90.25 246 ALA A N 1
ATOM 1908 C CA . ALA A 1 246 ? -14.208 -5.619 30.529 1.00 90.25 246 ALA A CA 1
ATOM 1909 C C . ALA A 1 246 ? -15.215 -4.986 29.559 1.00 90.25 246 ALA A C 1
ATOM 1911 O O . ALA A 1 246 ? -16.074 -4.210 29.937 1.00 90.25 246 ALA A O 1
ATOM 1912 N N . VAL A 1 247 ? -15.176 -5.407 28.294 1.00 91.50 247 VAL A N 1
ATOM 1913 C CA . VAL A 1 247 ? -16.168 -4.981 27.297 1.00 91.50 247 VAL A CA 1
ATOM 1914 C C . VAL A 1 247 ? -17.407 -5.870 27.409 1.00 91.50 247 VAL A C 1
ATOM 1916 O O . VAL A 1 247 ? -17.363 -7.060 27.081 1.00 91.50 247 VAL A O 1
ATOM 1919 N N . THR A 1 248 ? -18.520 -5.313 27.884 1.00 95.19 248 THR A N 1
ATOM 1920 C CA . THR A 1 248 ? -19.742 -6.059 28.211 1.00 95.19 248 THR A CA 1
ATOM 1921 C C . THR A 1 248 ? -21.027 -5.396 27.690 1.00 95.19 248 THR A C 1
ATOM 1923 O O . THR A 1 248 ? -21.040 -4.341 27.058 1.00 95.19 248 THR A O 1
ATOM 1926 N N . LEU A 1 249 ? -22.177 -6.028 27.965 1.00 96.19 249 LEU A N 1
ATOM 1927 C CA . LEU A 1 249 ? -23.495 -5.437 27.699 1.00 96.19 249 LEU A CA 1
ATOM 1928 C C . LEU A 1 249 ? -23.748 -4.140 28.492 1.00 96.19 249 LEU A C 1
ATOM 1930 O O . LEU A 1 249 ? -24.635 -3.373 28.109 1.00 96.19 249 LEU A O 1
ATOM 1934 N N . ALA A 1 250 ? -23.020 -3.900 29.590 1.00 94.62 250 ALA A N 1
ATOM 1935 C CA . ALA A 1 250 ? -23.139 -2.667 30.365 1.00 94.62 250 ALA A CA 1
ATOM 1936 C C . ALA A 1 250 ? -22.649 -1.459 29.551 1.00 94.62 250 ALA A C 1
ATOM 1938 O O . ALA A 1 250 ? -23.360 -0.451 29.468 1.00 94.62 250 ALA A O 1
ATOM 1939 N N . ASP A 1 251 ? -21.525 -1.611 28.851 1.00 96.88 251 ASP A N 1
ATOM 1940 C CA . ASP A 1 251 ? -20.966 -0.601 27.951 1.00 96.88 251 ASP A CA 1
ATOM 1941 C C . ASP A 1 251 ? -21.915 -0.288 26.802 1.00 96.88 251 ASP A C 1
ATOM 1943 O O . ASP A 1 251 ? -22.239 0.873 26.546 1.00 96.88 251 ASP A O 1
ATOM 1947 N N . LEU A 1 252 ? -22.467 -1.333 26.172 1.00 96.00 252 LEU A N 1
ATOM 1948 C CA . LEU A 1 252 ? -23.442 -1.191 25.091 1.00 96.00 252 LEU A CA 1
ATOM 1949 C C . LEU A 1 252 ? -24.679 -0.403 25.546 1.00 96.00 252 LEU A C 1
ATOM 1951 O O . LEU A 1 252 ? -25.157 0.494 24.845 1.00 96.00 252 LEU A O 1
ATOM 1955 N N . ALA A 1 253 ? -25.194 -0.707 26.740 1.00 95.94 253 ALA A N 1
ATOM 1956 C CA . ALA A 1 253 ? -26.336 0.001 27.303 1.00 95.94 253 ALA A CA 1
ATOM 1957 C C . ALA A 1 253 ? -26.010 1.474 27.597 1.00 95.94 253 ALA A C 1
ATOM 1959 O O . ALA A 1 253 ? -26.856 2.348 27.374 1.00 95.94 253 ALA A O 1
ATOM 1960 N N . ARG A 1 254 ? -24.798 1.768 28.077 1.00 96.06 254 ARG A N 1
ATOM 1961 C CA . ARG A 1 254 ? -24.345 3.132 28.374 1.00 96.06 254 ARG A CA 1
ATOM 1962 C C . ARG A 1 254 ? -24.142 3.949 27.098 1.00 96.06 254 ARG A C 1
ATOM 1964 O O . ARG A 1 254 ? -24.650 5.069 27.016 1.00 96.06 254 ARG A O 1
ATOM 1971 N N . LEU A 1 255 ? -23.552 3.354 26.062 1.00 96.06 255 LEU A N 1
ATOM 1972 C CA . LEU A 1 255 ? -23.453 3.949 24.729 1.00 96.06 255 LEU A CA 1
ATOM 1973 C C . LEU A 1 255 ? -24.839 4.269 24.153 1.00 96.06 255 LEU A C 1
ATOM 1975 O O . LEU A 1 255 ? -25.103 5.389 23.716 1.00 96.06 255 LEU A O 1
ATOM 1979 N N . GLN A 1 256 ? -25.782 3.327 24.243 1.00 96.00 256 GLN A N 1
ATOM 1980 C CA . GLN A 1 256 ? -27.158 3.541 23.790 1.00 96.00 256 GLN A CA 1
ATOM 1981 C C . GLN A 1 256 ? -27.848 4.692 24.541 1.00 96.00 256 GLN A C 1
ATOM 1983 O O . GLN A 1 256 ? -28.604 5.469 23.945 1.00 96.00 256 GLN A O 1
ATOM 1988 N N . GLN A 1 257 ? -27.616 4.816 25.852 1.00 95.31 257 GLN A N 1
ATOM 1989 C CA . GLN A 1 257 ? -28.150 5.917 26.658 1.00 95.31 257 GLN A CA 1
ATOM 1990 C C . GLN A 1 257 ? -27.581 7.269 26.226 1.00 95.31 257 GLN A C 1
ATOM 1992 O O . GLN A 1 257 ? -28.347 8.235 26.151 1.00 95.31 257 GLN A O 1
ATOM 1997 N N . TYR A 1 258 ? -26.286 7.329 25.919 1.00 95.25 258 TYR A N 1
ATOM 1998 C CA . TYR A 1 258 ? -25.623 8.533 25.423 1.00 95.25 258 TYR A CA 1
ATOM 1999 C C . TYR A 1 258 ? -26.191 8.969 24.069 1.00 95.25 258 TYR A C 1
ATOM 2001 O O . TYR A 1 258 ? -26.676 10.093 23.934 1.00 95.25 258 TYR A O 1
ATOM 2009 N N . LEU A 1 259 ? -26.283 8.045 23.108 1.00 93.06 259 LEU A N 1
ATOM 2010 C CA . LEU A 1 259 ? -26.857 8.312 21.781 1.00 93.06 259 LEU A CA 1
ATOM 2011 C C . LEU A 1 259 ? -28.338 8.721 21.849 1.00 93.06 259 LEU A C 1
ATOM 2013 O O . LEU A 1 259 ? -28.809 9.555 21.075 1.00 93.06 259 LEU A O 1
ATOM 2017 N N . SER A 1 260 ? -29.076 8.188 22.827 1.00 94.00 260 SER A N 1
ATOM 2018 C CA . SER A 1 260 ? -30.473 8.560 23.098 1.00 94.00 260 SER A CA 1
ATOM 2019 C C . SER A 1 260 ? -30.624 9.856 23.907 1.00 94.00 260 SER A C 1
ATOM 2021 O O . SER A 1 260 ? -31.748 10.211 24.268 1.00 94.00 260 SER A O 1
ATOM 2023 N N . LYS A 1 261 ? -29.521 10.543 24.238 1.00 92.88 261 LYS A N 1
ATOM 2024 C CA . LYS A 1 261 ? -29.482 11.757 25.074 1.00 92.88 261 LYS A CA 1
ATOM 2025 C C . LYS A 1 261 ? -30.116 11.580 26.460 1.00 92.88 261 LYS A C 1
ATOM 2027 O O . LYS A 1 261 ? -30.648 12.528 27.036 1.00 92.88 261 LYS A O 1
ATOM 2032 N N . LYS A 1 262 ? -30.095 10.355 26.997 1.00 93.12 262 LYS A N 1
ATOM 2033 C CA . LYS A 1 262 ? -30.510 10.061 28.383 1.00 93.12 262 LYS A CA 1
ATOM 2034 C C . LYS A 1 262 ? -29.414 10.427 29.382 1.00 93.12 262 LYS A C 1
ATOM 2036 O O . LYS A 1 262 ? -29.721 10.782 30.516 1.00 93.12 262 LYS A O 1
ATOM 2041 N N . ILE A 1 263 ? -28.164 10.346 28.939 1.00 91.88 263 ILE A N 1
ATOM 2042 C CA . ILE A 1 263 ? -26.973 10.850 29.622 1.00 91.88 263 ILE A CA 1
ATOM 2043 C C . ILE A 1 263 ? -26.246 11.805 28.674 1.00 91.88 263 ILE A C 1
ATOM 2045 O O . ILE A 1 263 ? -26.388 11.698 27.457 1.00 91.88 263 ILE A O 1
ATOM 2049 N N . ASN A 1 264 ? -25.496 12.752 29.233 1.00 89.38 264 ASN A N 1
ATOM 2050 C CA . ASN A 1 264 ? -24.854 13.823 28.460 1.00 89.38 264 ASN A CA 1
ATOM 2051 C C . ASN A 1 264 ? -23.343 13.607 28.270 1.00 89.38 264 ASN A C 1
ATOM 2053 O O . ASN A 1 264 ? -22.699 14.394 27.582 1.00 89.38 264 ASN A O 1
ATOM 2057 N N . SER A 1 265 ? -22.782 12.576 28.899 1.00 85.50 265 SER A N 1
ATOM 2058 C CA . SER A 1 265 ? -21.361 12.232 28.867 1.00 85.50 265 SER A CA 1
ATOM 2059 C C . SER A 1 265 ? -21.185 10.736 29.099 1.00 85.50 265 SER A C 1
ATOM 2061 O O . SER A 1 265 ? -22.043 10.114 29.737 1.00 85.50 265 SER A O 1
ATOM 2063 N N . LEU A 1 266 ? -20.074 10.200 28.598 1.00 86.19 266 LEU A N 1
ATOM 2064 C CA . LEU A 1 266 ? -19.588 8.859 28.900 1.00 86.19 266 LEU A CA 1
ATOM 2065 C C . LEU A 1 266 ? -18.606 8.909 30.067 1.00 86.19 266 LEU A C 1
ATOM 2067 O O . LEU A 1 266 ? -17.851 9.903 30.156 1.00 86.19 266 LEU A O 1
#

Mean predicted aligned error: 20.68 Å